Protein AF-U5EPD0-F1 (afdb_monomer)

Secondary structure (DSSP, 8-state):
-HHHHHHHHHHHHHHHHHHHHHHHHHHHHHHHH--TTSGGGTGGGSSHHHHHHHHHHHHHHHHHHHHHHHHHHHHHHHHHHHHHTT-S-HHHHHHHHHHHHHHHHHHHHHHHHHHHHHHHHHHHHHHHHHSS----HHHHHHHHS-TTT-HHHHHHHHHT---PPPP-----HHHHHHHHHHHHHHHHHHHHHHHHHHHHHHHHHHHHHHHHHHH-

Organism: NCBI:txid1370023

pLDDT: mean 78.21, std 17.27, range [34.38, 98.19]

Foldseek 3Di:
DVVVVVVVVVVVLVVVLVVLLVLLVLLLVLLVPPDCPDPLNPLCPPDPLSVVLLVLLVVLVSVLSVLLSVLLVVLLVLLVVCVVVVNDDPVLSSVLSVLSSVLLQVLLLQLLVLLVQLQVQLQVLCCVLPVFGRPPQLSVLSSVDRSSPCVVSSVVSVVPSPDDRDDDDDDDDPSVVVSSVSSVVSSVSSSVSSVVSSVVSSVSSVVSSVCVVVPD

Radius of gyration: 21.19 Å; Cα contacts (8 Å, |Δi|>4): 182; chains: 1; bounding box: 60×33×58 Å

Solvent-accessible surface area (backbone atoms only — not comparable to full-atom values): 11855 Å² total; per-residue (Å²): 111,73,72,58,54,52,52,51,53,51,51,54,56,51,52,56,61,53,49,50,60,53,33,44,56,46,33,55,47,50,59,76,68,63,53,72,86,38,77,93,36,47,80,59,46,75,48,63,63,59,31,52,46,54,51,52,52,48,53,53,49,50,51,52,50,53,48,52,54,50,54,51,50,54,50,53,51,51,50,52,53,43,47,74,69,70,60,41,51,71,70,47,54,50,52,54,50,51,51,51,54,48,51,51,48,51,45,25,50,51,49,24,48,35,46,42,53,34,50,52,50,48,42,55,52,38,31,73,70,69,76,40,71,68,79,50,64,70,60,49,30,52,39,75,36,36,45,54,82,38,30,65,59,31,51,50,48,62,73,60,75,80,66,84,83,63,79,86,82,90,79,59,78,70,57,45,55,56,47,49,54,50,51,49,49,44,50,50,52,32,50,51,45,42,51,52,51,48,53,54,46,54,50,51,54,51,49,56,56,50,46,50,76,76,73,60

Structure (mmCIF, N/CA/C/O backbone):
data_AF-U5EPD0-F1
#
_entry.id   AF-U5EPD0-F1
#
loop_
_atom_site.group_PDB
_atom_site.id
_atom_site.type_symbol
_atom_site.label_atom_id
_atom_site.label_alt_id
_atom_site.label_comp_id
_atom_site.label_asym_id
_atom_site.label_entity_id
_atom_site.label_seq_id
_atom_site.pdbx_PDB_ins_code
_atom_site.Cartn_x
_atom_site.Cartn_y
_atom_site.Cartn_z
_atom_site.occupancy
_atom_site.B_iso_or_equiv
_atom_site.auth_seq_id
_atom_site.auth_comp_id
_atom_site.auth_asym_id
_atom_site.auth_atom_id
_atom_site.pdbx_PDB_model_num
ATOM 1 N N . MET A 1 1 ? -35.627 -20.623 18.408 1.00 48.22 1 MET A N 1
ATOM 2 C CA . MET A 1 1 ? -35.159 -20.178 17.071 1.00 48.22 1 MET A CA 1
ATOM 3 C C . MET A 1 1 ? -34.577 -18.764 17.059 1.00 48.22 1 MET A C 1
ATOM 5 O O . MET A 1 1 ? -33.459 -18.625 16.588 1.00 48.22 1 MET A O 1
ATOM 9 N N . LYS A 1 2 ? -35.243 -17.732 17.611 1.00 41.19 2 LYS A N 1
ATOM 10 C CA . LYS A 1 2 ? -34.699 -16.352 17.643 1.00 41.19 2 LYS A CA 1
ATOM 11 C C . LYS A 1 2 ? -33.330 -16.227 18.344 1.00 41.19 2 LYS A C 1
ATOM 13 O O . LYS A 1 2 ? -32.455 -15.545 17.829 1.00 41.19 2 LYS A O 1
ATOM 18 N N . SER A 1 3 ? -33.100 -16.956 19.439 1.00 44.31 3 SER A N 1
ATOM 19 C CA . SER A 1 3 ? -31.831 -16.905 20.189 1.00 44.31 3 SER A CA 1
ATOM 20 C C . SER A 1 3 ? -30.635 -17.546 19.465 1.00 44.31 3 SER A C 1
ATOM 22 O O . SER A 1 3 ? -29.505 -17.132 19.684 1.00 44.31 3 SER A O 1
ATOM 24 N N . VAL A 1 4 ? -30.869 -18.512 18.566 1.00 49.03 4 VAL A N 1
ATOM 25 C CA . VAL A 1 4 ? -29.806 -19.155 17.762 1.00 49.03 4 VAL A CA 1
ATOM 26 C C . VAL A 1 4 ? -29.391 -18.256 16.595 1.00 49.03 4 VAL A C 1
ATOM 28 O O . VAL A 1 4 ? -28.210 -18.167 16.280 1.00 49.03 4 VAL A O 1
ATOM 31 N N . LEU A 1 5 ? -30.346 -17.525 16.007 1.00 37.59 5 LEU A N 1
ATOM 32 C CA . LEU A 1 5 ? -30.078 -16.565 14.933 1.00 37.59 5 LEU A CA 1
ATOM 33 C C . LEU A 1 5 ? -29.227 -15.381 15.426 1.00 37.59 5 LEU A C 1
ATOM 35 O O . LEU A 1 5 ? -28.316 -14.945 14.732 1.00 37.59 5 LEU A O 1
ATOM 39 N N . ILE A 1 6 ? -29.489 -14.899 16.647 1.00 50.06 6 ILE A N 1
ATOM 40 C CA . ILE A 1 6 ? -28.721 -13.813 17.277 1.00 50.06 6 ILE A CA 1
ATOM 41 C C . ILE A 1 6 ? -27.282 -14.265 17.571 1.00 50.06 6 ILE A C 1
ATOM 43 O O . ILE A 1 6 ? -26.345 -13.536 17.263 1.00 50.06 6 ILE A O 1
ATOM 47 N N . LEU A 1 7 ? -27.087 -15.490 18.072 1.00 41.84 7 LEU A N 1
ATOM 48 C CA . LEU A 1 7 ? -25.752 -16.068 18.283 1.00 41.84 7 LEU A CA 1
ATOM 49 C C . LEU A 1 7 ? -24.969 -16.243 16.972 1.00 41.84 7 LEU A C 1
ATOM 51 O O . LEU A 1 7 ? -23.774 -15.965 16.945 1.00 41.84 7 LEU A O 1
ATOM 55 N N . PHE A 1 8 ? -25.633 -16.628 15.877 1.00 42.81 8 PHE A N 1
ATOM 56 C CA . PHE A 1 8 ? -25.000 -16.749 14.558 1.00 42.81 8 PHE A CA 1
ATOM 57 C C . PHE A 1 8 ? -24.582 -15.392 13.976 1.00 42.81 8 PHE A C 1
ATOM 59 O O . PHE A 1 8 ? -23.490 -15.264 13.431 1.00 42.81 8 PHE A O 1
ATOM 66 N N . ILE A 1 9 ? -25.420 -14.361 14.125 1.00 49.03 9 ILE A N 1
ATOM 67 C CA . ILE A 1 9 ? -25.108 -13.000 13.664 1.00 49.03 9 ILE A CA 1
ATOM 68 C C . ILE A 1 9 ? -23.965 -12.399 14.494 1.00 49.03 9 ILE A C 1
ATOM 70 O O . ILE A 1 9 ? -23.077 -11.759 13.933 1.00 49.03 9 ILE A O 1
ATOM 74 N N . ILE A 1 10 ? -23.937 -12.630 15.810 1.00 49.22 10 ILE A N 1
ATOM 75 C CA . ILE A 1 10 ? -22.833 -12.185 16.673 1.00 49.22 10 ILE A CA 1
ATOM 76 C C . ILE A 1 10 ? -21.540 -12.932 16.315 1.00 49.22 10 ILE A C 1
ATOM 78 O O . ILE A 1 10 ? -20.504 -12.290 16.182 1.00 49.22 10 ILE A O 1
ATOM 82 N N . ALA A 1 11 ? -21.590 -14.247 16.073 1.00 41.81 11 ALA A N 1
ATOM 83 C CA . ALA A 1 11 ? -20.423 -15.035 15.664 1.00 41.81 11 ALA A CA 1
ATOM 84 C C . ALA A 1 11 ? -19.850 -14.591 14.305 1.00 41.81 11 ALA A C 1
ATOM 86 O O . ALA A 1 11 ? -18.639 -14.419 14.187 1.00 41.81 11 ALA A O 1
ATOM 87 N N . LEU A 1 12 ? -20.711 -14.307 13.320 1.00 40.78 12 LEU A N 1
ATOM 88 C CA . LEU A 1 12 ? -20.307 -13.774 12.014 1.00 40.78 12 LEU A CA 1
ATOM 89 C C . LEU A 1 12 ? -19.669 -12.379 12.126 1.00 40.78 12 LEU A C 1
ATOM 91 O O . LEU A 1 12 ? -18.649 -12.123 11.492 1.00 40.78 12 LEU A O 1
ATOM 95 N N . ASN A 1 13 ? -20.213 -11.487 12.963 1.00 41.62 13 ASN A N 1
ATOM 96 C CA . ASN A 1 13 ? -19.630 -10.154 13.176 1.00 41.62 13 ASN A CA 1
ATOM 97 C C . ASN A 1 13 ? -18.323 -10.196 13.991 1.00 41.62 13 ASN A C 1
ATOM 99 O O . ASN A 1 13 ? -17.418 -9.405 13.733 1.00 41.62 13 ASN A O 1
ATOM 103 N N . TYR A 1 14 ? -18.187 -11.134 14.934 1.00 41.34 14 TYR A N 1
ATOM 104 C CA . TYR A 1 14 ? -16.929 -11.361 15.651 1.00 41.34 14 TYR A CA 1
ATOM 105 C C . TYR A 1 14 ? -15.846 -11.925 14.719 1.00 41.34 14 TYR A C 1
ATOM 107 O O . TYR A 1 14 ? -14.722 -11.430 14.731 1.00 41.34 14 TYR A O 1
ATOM 115 N N . GLN A 1 15 ? -16.170 -12.905 13.870 1.00 34.38 15 GLN A N 1
ATOM 116 C CA . GLN A 1 15 ? -15.204 -13.499 12.935 1.00 34.38 15 GLN A CA 1
ATOM 117 C C . GLN A 1 15 ? -14.706 -12.509 11.876 1.00 34.38 15 GLN A C 1
ATOM 119 O O . GLN A 1 15 ? -13.529 -12.550 11.532 1.00 34.38 15 GLN A O 1
ATOM 124 N N . LEU A 1 16 ? -15.545 -11.577 11.415 1.00 42.56 16 LEU A N 1
ATOM 125 C CA . LEU A 1 16 ? -15.133 -10.557 10.443 1.00 42.56 16 LEU A CA 1
ATOM 126 C C . LEU A 1 16 ? -14.146 -9.529 11.030 1.00 42.56 16 LEU A C 1
ATOM 128 O O . LEU A 1 16 ? -13.236 -9.101 10.329 1.00 42.56 16 LEU A O 1
ATOM 132 N N . CYS A 1 17 ? -14.269 -9.184 12.317 1.00 41.66 17 CYS A N 1
ATOM 133 C CA . CYS A 1 17 ? -13.385 -8.210 12.975 1.00 41.66 17 CYS A CA 1
ATOM 134 C C . CYS A 1 17 ? -12.051 -8.831 13.449 1.00 41.66 17 CYS A C 1
ATOM 136 O O . CYS A 1 17 ? -11.028 -8.154 13.496 1.00 41.66 17 CYS A O 1
ATOM 138 N N . PHE A 1 18 ? -12.025 -10.132 13.774 1.00 44.16 18 PHE A N 1
ATOM 139 C CA . PHE A 1 18 ? -10.769 -10.852 14.045 1.00 44.16 18 PHE A CA 1
ATOM 140 C C . PHE A 1 18 ? -9.999 -11.190 12.761 1.00 44.16 18 PHE A C 1
ATOM 142 O O . PHE A 1 18 ? -8.769 -11.144 12.765 1.00 44.16 18 PHE A O 1
ATOM 149 N N . ALA A 1 19 ? -10.710 -11.459 11.661 1.00 55.53 19 ALA A N 1
ATOM 150 C CA . ALA A 1 19 ? -10.090 -11.713 10.366 1.00 55.53 19 ALA A CA 1
ATOM 151 C C . ALA A 1 19 ? -9.308 -10.496 9.840 1.00 55.53 19 ALA A C 1
ATOM 153 O O . ALA A 1 19 ? -8.223 -10.681 9.292 1.00 55.53 19 ALA A O 1
ATOM 154 N N . SER A 1 20 ? -9.793 -9.262 10.049 1.00 68.00 20 SER A N 1
ATOM 155 C CA . SER A 1 20 ? -9.118 -8.061 9.534 1.00 68.00 20 SER A CA 1
ATOM 156 C C . SER A 1 20 ? -7.766 -7.803 10.213 1.00 68.00 20 SER A C 1
ATOM 158 O O . SER A 1 20 ? -6.769 -7.626 9.514 1.00 68.00 20 SER A O 1
ATOM 160 N N . GLN A 1 21 ? -7.675 -7.868 11.550 1.00 73.06 21 GLN A N 1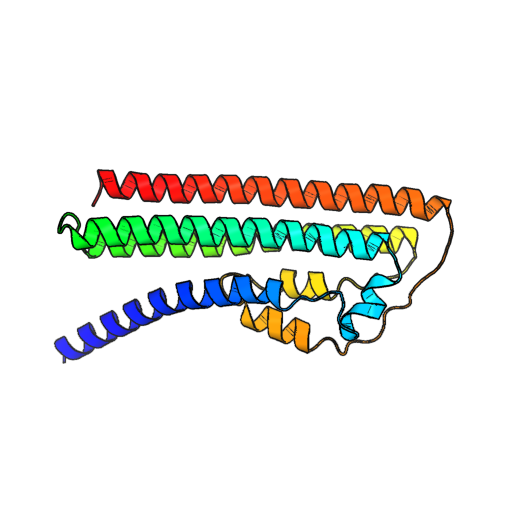
ATOM 161 C CA . GLN A 1 21 ? -6.396 -7.681 12.260 1.00 73.06 21 GLN A CA 1
ATOM 162 C C . GLN A 1 21 ? -5.372 -8.785 11.962 1.00 73.06 21 GLN A C 1
ATOM 164 O O . GLN A 1 21 ? -4.182 -8.491 11.828 1.00 73.06 21 GLN A O 1
ATOM 169 N N . GLU A 1 22 ? -5.805 -10.042 11.839 1.00 73.44 22 GLU A N 1
ATOM 170 C CA . GLU A 1 22 ? -4.913 -11.130 11.429 1.00 73.44 22 GLU A CA 1
ATOM 171 C C . GLU A 1 22 ? -4.384 -10.895 10.008 1.00 73.44 22 GLU A C 1
ATOM 173 O O . GLU A 1 22 ? -3.177 -10.998 9.773 1.00 73.44 22 GLU A O 1
ATOM 178 N N . GLN A 1 23 ? -5.250 -10.460 9.085 1.00 80.38 23 GLN A N 1
ATOM 179 C CA . GLN A 1 23 ? -4.844 -10.061 7.737 1.00 80.38 23 GLN A CA 1
ATOM 180 C C . GLN A 1 23 ? -3.790 -8.948 7.754 1.00 80.38 23 GLN A C 1
ATOM 182 O O . GLN A 1 23 ? -2.826 -9.055 7.001 1.00 80.38 23 GLN A O 1
ATOM 187 N N . ARG A 1 24 ? -3.874 -7.947 8.646 1.00 85.81 24 ARG A N 1
ATOM 188 C CA . ARG A 1 24 ? -2.843 -6.888 8.752 1.00 85.81 24 ARG A CA 1
ATOM 189 C C . ARG A 1 24 ? -1.462 -7.417 9.104 1.00 85.81 24 ARG A C 1
ATOM 191 O O . ARG A 1 24 ? -0.461 -6.940 8.575 1.00 85.81 24 ARG A O 1
ATOM 198 N N . GLN A 1 25 ? -1.396 -8.411 9.985 1.00 84.06 25 GLN A N 1
ATOM 199 C CA . GLN A 1 25 ? -0.126 -9.051 10.326 1.00 84.06 25 GLN A CA 1
ATOM 200 C C . GLN A 1 25 ? 0.433 -9.825 9.131 1.00 84.06 25 GLN A C 1
ATOM 202 O O . GLN A 1 25 ? 1.641 -9.826 8.903 1.00 84.06 25 GLN A O 1
ATOM 207 N N . ILE A 1 26 ? -0.436 -10.444 8.330 1.00 84.00 26 ILE A N 1
ATOM 208 C CA . ILE A 1 26 ? -0.029 -11.088 7.079 1.00 84.00 26 ILE A CA 1
ATOM 209 C C . ILE A 1 26 ? 0.467 -10.035 6.074 1.00 84.00 26 ILE A C 1
ATOM 211 O O . ILE A 1 26 ? 1.508 -10.259 5.464 1.00 84.00 26 ILE A O 1
ATOM 215 N N . SER A 1 27 ? -0.191 -8.873 5.954 1.00 87.62 27 SER A N 1
ATOM 216 C CA . SER A 1 27 ? 0.244 -7.748 5.107 1.00 87.62 27 SER A CA 1
ATOM 217 C C . SER A 1 27 ? 1.675 -7.303 5.413 1.00 87.62 27 SER A C 1
ATOM 219 O O . SER A 1 27 ? 2.462 -7.098 4.492 1.00 87.62 27 SER A O 1
ATOM 221 N N . LEU A 1 28 ? 2.037 -7.197 6.696 1.00 88.44 28 LEU A N 1
ATOM 222 C CA . LEU A 1 28 ? 3.401 -6.853 7.117 1.00 88.44 28 LEU A CA 1
ATOM 223 C C . LEU A 1 28 ? 4.406 -7.960 6.768 1.00 88.44 28 LEU A C 1
ATOM 225 O O . LEU A 1 28 ? 5.477 -7.679 6.228 1.00 88.44 28 LEU A O 1
ATOM 229 N N . LYS A 1 29 ? 4.032 -9.226 6.989 1.00 85.88 29 LYS A N 1
ATOM 230 C CA . LYS A 1 29 ? 4.868 -10.389 6.650 1.00 85.88 29 LYS A CA 1
ATOM 231 C C . LYS A 1 29 ? 5.160 -10.517 5.156 1.00 85.88 29 LYS A C 1
ATOM 233 O O . LYS A 1 29 ? 6.164 -11.132 4.800 1.00 85.88 29 LYS A O 1
ATOM 238 N N . VAL A 1 30 ? 4.325 -9.958 4.270 1.00 85.44 30 VAL A N 1
ATOM 239 C CA . VAL A 1 30 ? 4.616 -9.942 2.824 1.00 85.44 30 VAL A CA 1
ATOM 240 C C . VAL A 1 30 ? 5.975 -9.280 2.567 1.00 85.44 30 VAL A C 1
ATOM 242 O O . VAL A 1 30 ? 6.792 -9.836 1.836 1.00 85.44 30 VAL A O 1
ATOM 245 N N . PHE A 1 31 ? 6.251 -8.145 3.214 1.00 84.06 31 PHE A N 1
ATOM 246 C CA . PHE A 1 31 ? 7.509 -7.413 3.042 1.00 84.06 31 PHE A CA 1
ATOM 247 C C . PHE A 1 31 ? 8.696 -8.100 3.724 1.00 84.06 31 PHE A C 1
ATOM 249 O O . PHE A 1 31 ? 9.778 -8.148 3.151 1.00 84.06 31 PHE A O 1
ATOM 256 N N . GLU A 1 32 ? 8.500 -8.723 4.888 1.00 77.75 32 GLU A N 1
ATOM 257 C CA . GLU A 1 32 ? 9.558 -9.502 5.560 1.00 77.75 32 GLU A CA 1
ATOM 258 C C . GLU A 1 32 ? 10.025 -10.710 4.724 1.00 77.75 32 GLU A C 1
ATOM 260 O O . GLU A 1 32 ? 11.190 -11.119 4.780 1.00 77.75 32 GLU A O 1
ATOM 265 N N . ASN A 1 33 ? 9.115 -11.282 3.929 1.00 72.56 33 ASN A N 1
ATOM 266 C CA . ASN A 1 33 ? 9.388 -12.427 3.062 1.00 72.56 33 ASN A CA 1
ATOM 267 C C . ASN A 1 33 ? 10.002 -12.046 1.703 1.00 72.56 33 ASN A C 1
ATOM 269 O O . ASN A 1 33 ? 10.597 -12.911 1.039 1.00 72.56 33 ASN A O 1
ATOM 273 N N . LEU A 1 34 ? 9.906 -10.770 1.309 1.00 74.44 34 LEU A N 1
ATOM 274 C CA . LEU A 1 34 ? 10.589 -10.192 0.152 1.00 74.44 34 LEU A CA 1
ATOM 275 C C . LEU A 1 34 ? 12.078 -9.973 0.461 1.00 74.44 34 LEU A C 1
ATOM 277 O O . LEU A 1 34 ? 12.533 -8.867 0.741 1.00 74.44 34 LEU A O 1
ATOM 281 N N . LYS A 1 35 ? 12.870 -11.042 0.391 1.00 65.19 35 LYS A N 1
ATOM 282 C CA . LYS A 1 35 ? 14.336 -10.948 0.451 1.00 65.19 35 LYS A CA 1
ATOM 283 C C . LYS A 1 35 ? 14.902 -10.893 -0.967 1.00 65.19 35 LYS A C 1
ATOM 285 O O . LYS A 1 35 ? 14.969 -11.923 -1.635 1.00 65.19 35 LYS A O 1
ATOM 290 N N . PHE A 1 36 ? 15.304 -9.703 -1.420 1.00 63.03 36 PHE A N 1
ATOM 291 C CA . PHE A 1 36 ? 15.900 -9.456 -2.751 1.00 63.03 36 PHE A CA 1
ATOM 292 C C . PHE A 1 36 ? 17.227 -10.190 -2.993 1.00 63.03 36 PHE A C 1
ATOM 294 O O . PHE A 1 36 ? 17.719 -10.267 -4.113 1.00 63.03 36 PHE A O 1
ATOM 301 N N . ASP A 1 37 ? 17.796 -10.717 -1.925 1.00 60.19 37 ASP A N 1
ATOM 302 C CA . ASP A 1 37 ? 19.001 -11.522 -1.828 1.00 60.19 37 ASP A CA 1
ATOM 303 C C . ASP A 1 37 ? 18.750 -13.015 -2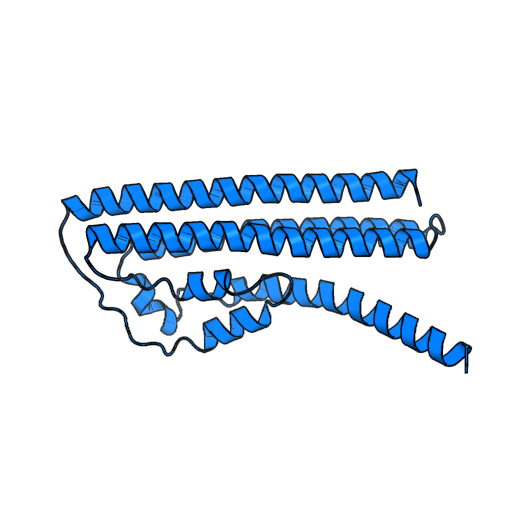.121 1.00 60.19 37 ASP A C 1
ATOM 305 O O . ASP A 1 37 ? 19.705 -13.787 -2.242 1.00 60.19 37 ASP A O 1
ATOM 309 N N . LYS A 1 38 ? 17.490 -13.445 -2.304 1.00 62.50 38 LYS A N 1
ATOM 310 C CA . LYS A 1 38 ? 17.191 -14.819 -2.734 1.00 62.50 38 LYS A CA 1
ATOM 311 C C . LYS A 1 38 ? 17.513 -15.040 -4.224 1.00 62.50 38 LYS A C 1
ATOM 313 O O . LYS A 1 38 ? 17.324 -14.131 -5.034 1.00 62.50 38 LYS A O 1
ATOM 318 N N . PRO A 1 39 ? 17.911 -16.268 -4.621 1.00 61.12 39 PRO A N 1
ATOM 319 C CA . PRO A 1 39 ? 18.271 -16.598 -6.008 1.00 61.12 39 PRO A CA 1
ATOM 320 C C . PRO A 1 39 ? 17.177 -16.278 -7.038 1.00 61.12 39 PRO A C 1
ATOM 322 O O . PRO A 1 39 ? 17.476 -15.815 -8.131 1.00 61.12 39 PRO A O 1
ATOM 325 N N . GLU A 1 40 ? 15.916 -16.461 -6.654 1.00 60.59 40 GLU A N 1
ATOM 326 C CA . GLU A 1 40 ? 14.699 -16.175 -7.431 1.00 60.59 40 GLU A CA 1
ATOM 327 C C . GLU A 1 40 ? 14.538 -14.690 -7.831 1.00 60.59 40 GLU A C 1
ATOM 329 O O . GLU A 1 40 ? 13.881 -14.371 -8.828 1.00 60.59 40 GLU A O 1
ATOM 334 N N . PHE A 1 41 ? 15.210 -13.774 -7.121 1.00 62.66 41 PHE A N 1
ATOM 335 C CA . PHE A 1 41 ? 15.258 -12.348 -7.458 1.00 62.66 41 PHE A CA 1
ATOM 336 C C . PHE A 1 41 ? 16.585 -11.918 -8.099 1.00 62.66 41 PHE A C 1
ATOM 338 O O . PHE A 1 41 ? 16.713 -10.763 -8.488 1.00 62.66 41 PHE A O 1
ATOM 345 N N . LYS A 1 42 ? 17.565 -12.814 -8.273 1.00 61.09 42 LYS A N 1
ATOM 346 C CA . LYS A 1 42 ? 18.901 -12.452 -8.777 1.00 61.09 42 LYS A CA 1
ATOM 347 C C . LYS A 1 42 ? 18.854 -11.884 -10.202 1.00 61.09 42 LYS A C 1
ATOM 349 O O . LYS A 1 42 ? 19.450 -10.841 -10.452 1.00 61.09 42 LYS A O 1
ATOM 354 N N . GLU A 1 43 ? 18.060 -12.487 -11.086 1.00 58.28 43 GLU A N 1
ATOM 355 C CA . GLU A 1 43 ? 17.871 -12.021 -12.473 1.00 58.28 43 GLU A CA 1
ATOM 356 C C . GLU A 1 43 ? 17.121 -10.677 -12.564 1.00 58.28 43 GLU A C 1
ATOM 358 O O . GLU A 1 43 ? 17.364 -9.893 -13.474 1.00 58.28 43 GLU A O 1
ATOM 363 N N . LEU A 1 44 ? 16.272 -10.346 -11.577 1.00 58.59 44 LEU A N 1
ATOM 364 C CA . LEU A 1 44 ? 15.592 -9.039 -11.495 1.00 58.59 44 LEU A CA 1
ATOM 365 C C . LEU A 1 44 ? 16.552 -7.882 -11.193 1.00 58.59 44 LEU A C 1
ATOM 367 O O . LEU A 1 44 ? 16.180 -6.716 -11.302 1.00 58.59 44 LEU A O 1
ATOM 371 N N . THR A 1 45 ? 17.767 -8.204 -10.747 1.00 53.94 45 THR A N 1
A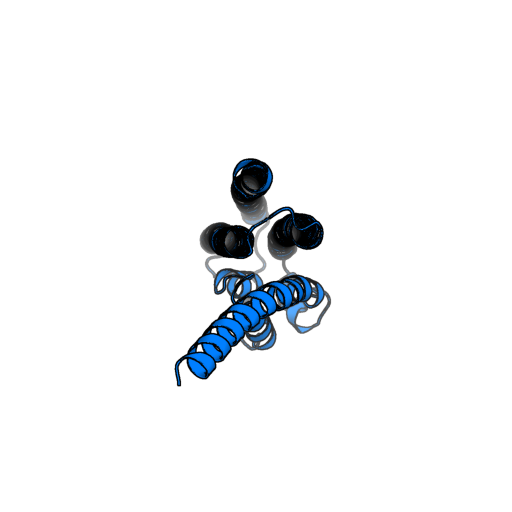TOM 372 C CA . THR A 1 45 ? 18.701 -7.252 -10.138 1.00 53.94 45 THR A CA 1
ATOM 373 C C . THR A 1 45 ? 19.942 -6.967 -10.974 1.00 53.94 45 THR A C 1
ATOM 375 O O . THR A 1 45 ? 20.814 -6.233 -10.510 1.00 53.94 45 THR A O 1
ATOM 378 N N . GLU A 1 46 ? 20.029 -7.510 -12.193 1.00 59.97 46 GLU A N 1
ATOM 379 C CA . GLU A 1 46 ? 21.203 -7.323 -13.057 1.00 59.97 46 GLU A CA 1
ATOM 380 C C . GLU A 1 46 ? 21.309 -5.892 -13.614 1.00 59.97 46 GLU A C 1
ATOM 382 O O . GLU A 1 46 ? 22.413 -5.410 -13.855 1.00 59.97 46 GLU A O 1
ATOM 387 N N . ASN A 1 47 ? 20.192 -5.158 -13.712 1.00 71.88 47 ASN A N 1
ATOM 388 C CA . ASN A 1 47 ? 20.187 -3.718 -13.975 1.00 71.88 47 ASN A CA 1
ATOM 389 C C . ASN A 1 47 ? 20.015 -2.935 -12.662 1.00 71.88 47 ASN A C 1
ATOM 391 O O . ASN A 1 47 ? 18.965 -3.001 -12.016 1.00 71.88 47 ASN A O 1
ATOM 395 N N . TYR A 1 48 ? 21.035 -2.164 -12.276 1.00 76.81 48 TYR A N 1
ATOM 396 C CA . TYR A 1 48 ? 21.033 -1.446 -10.999 1.00 76.81 48 TYR A CA 1
ATOM 397 C C . TYR A 1 48 ? 19.923 -0.384 -10.903 1.00 76.81 48 TYR A C 1
ATOM 399 O O . TYR A 1 48 ? 19.381 -0.178 -9.819 1.00 76.81 48 TYR A O 1
ATOM 407 N N . VAL A 1 49 ? 19.549 0.266 -12.012 1.00 78.50 49 VAL A N 1
ATOM 408 C CA . VAL A 1 49 ? 18.497 1.299 -12.040 1.00 78.50 49 VAL A CA 1
ATOM 409 C C . VAL A 1 49 ? 17.138 0.660 -11.783 1.00 78.50 49 VAL A C 1
ATOM 411 O O . VAL A 1 49 ? 16.389 1.120 -10.925 1.00 78.50 49 VAL A O 1
ATOM 414 N N . VAL A 1 50 ? 16.846 -0.451 -12.463 1.00 77.94 50 VAL A N 1
ATOM 415 C CA . VAL A 1 50 ? 15.596 -1.214 -12.289 1.00 77.94 50 VAL A CA 1
ATOM 416 C C . VAL A 1 50 ? 15.513 -1.803 -10.883 1.00 77.94 50 VAL A C 1
ATOM 418 O O . VAL A 1 50 ? 14.475 -1.713 -10.228 1.00 77.94 50 VAL A O 1
ATOM 421 N N . LYS A 1 51 ? 16.625 -2.347 -10.379 1.00 79.38 51 LYS A N 1
ATOM 422 C CA . LYS A 1 51 ? 16.725 -2.823 -8.998 1.00 79.38 51 LYS A CA 1
ATOM 423 C C . LYS A 1 51 ? 16.393 -1.711 -8.005 1.00 79.38 51 LYS A C 1
ATOM 425 O O . LYS A 1 51 ? 15.521 -1.897 -7.157 1.00 79.38 51 LYS A O 1
ATOM 430 N N . ASN A 1 52 ? 17.068 -0.568 -8.118 1.00 84.31 52 ASN A N 1
ATOM 431 C CA . ASN A 1 52 ? 16.871 0.570 -7.222 1.00 84.31 52 ASN A CA 1
ATOM 432 C C . ASN A 1 52 ? 15.436 1.092 -7.307 1.00 84.31 52 ASN A C 1
ATOM 434 O O . ASN A 1 52 ? 14.841 1.405 -6.280 1.00 84.31 52 ASN A O 1
ATOM 438 N N . PHE A 1 53 ? 14.856 1.136 -8.507 1.00 86.94 53 PHE A N 1
ATOM 439 C CA . PHE A 1 53 ? 13.454 1.477 -8.711 1.00 86.94 53 PHE A CA 1
ATOM 440 C C . PHE A 1 53 ? 12.523 0.550 -7.926 1.00 86.94 53 PHE A C 1
ATOM 442 O O . PHE A 1 53 ? 11.790 1.018 -7.058 1.00 86.94 53 PHE A O 1
ATOM 449 N N . ILE A 1 54 ? 12.597 -0.764 -8.163 1.00 86.62 54 ILE A N 1
ATOM 450 C CA . ILE A 1 54 ? 11.745 -1.754 -7.489 1.00 86.62 54 ILE A CA 1
ATOM 451 C C . ILE A 1 54 ? 11.902 -1.657 -5.966 1.00 86.62 54 ILE A C 1
ATOM 453 O O . ILE A 1 54 ? 10.904 -1.628 -5.245 1.00 86.62 54 ILE A O 1
ATOM 457 N N . GLN A 1 55 ? 13.140 -1.557 -5.475 1.00 87.31 55 GLN A N 1
ATOM 458 C CA . GLN A 1 55 ? 13.424 -1.438 -4.045 1.00 87.31 55 GLN A CA 1
ATOM 459 C C . GLN A 1 55 ? 12.842 -0.151 -3.446 1.00 87.31 55 GLN A C 1
ATOM 461 O O . GLN A 1 55 ? 12.199 -0.208 -2.401 1.00 87.31 55 GLN A O 1
ATOM 466 N N . ASN A 1 56 ? 12.991 0.991 -4.121 1.00 91.62 56 ASN A N 1
ATOM 467 C CA . ASN A 1 56 ? 12.449 2.270 -3.660 1.00 91.62 56 ASN A CA 1
ATOM 468 C C . ASN A 1 56 ? 10.914 2.284 -3.639 1.00 91.62 56 ASN A C 1
ATOM 470 O O . ASN A 1 56 ? 10.316 2.799 -2.690 1.00 91.62 56 ASN A O 1
ATOM 474 N N . ILE A 1 57 ? 10.276 1.718 -4.668 1.00 94.12 57 ILE A N 1
ATOM 475 C CA . ILE A 1 57 ? 8.817 1.585 -4.747 1.00 94.12 57 ILE A CA 1
ATOM 476 C C . ILE A 1 57 ? 8.304 0.716 -3.593 1.00 94.12 57 ILE A C 1
ATOM 478 O O . ILE A 1 57 ? 7.386 1.113 -2.872 1.00 94.12 57 ILE A O 1
ATOM 482 N N . LEU A 1 58 ? 8.917 -0.446 -3.367 1.00 91.50 58 LEU A N 1
ATOM 483 C CA . LEU A 1 58 ? 8.476 -1.368 -2.319 1.00 91.50 58 LEU A CA 1
ATOM 484 C C . LEU A 1 58 ? 8.765 -0.849 -0.920 1.00 91.50 58 LEU A C 1
ATOM 486 O O . LEU A 1 58 ? 7.909 -0.996 -0.058 1.00 91.50 58 LEU A O 1
ATOM 490 N N . GLN A 1 59 ? 9.898 -0.182 -0.699 1.00 92.94 59 GLN A N 1
ATOM 491 C CA . GLN A 1 59 ? 10.186 0.46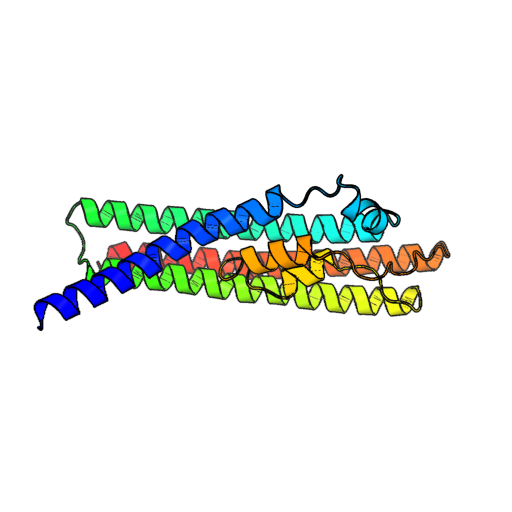4 0.579 1.00 92.94 59 GLN A CA 1
ATOM 492 C C . GLN A 1 59 ? 9.154 1.556 0.891 1.00 92.94 59 GLN A C 1
ATOM 494 O O . GLN A 1 59 ? 8.656 1.652 2.012 1.00 92.94 59 GLN A O 1
ATOM 499 N N . SER A 1 60 ? 8.794 2.379 -0.100 1.00 95.88 60 SER A N 1
ATOM 500 C CA . SER A 1 60 ? 7.738 3.379 0.081 1.00 95.88 60 SER A CA 1
ATOM 501 C C . SER A 1 60 ? 6.372 2.725 0.330 1.00 95.88 60 SER A C 1
ATOM 503 O O . SER A 1 60 ? 5.642 3.207 1.196 1.00 95.88 60 SER A O 1
ATOM 505 N N . TYR A 1 61 ? 6.054 1.609 -0.339 1.00 95.75 61 TYR A N 1
ATOM 506 C CA . TYR A 1 61 ? 4.820 0.860 -0.075 1.00 95.75 61 TYR A CA 1
ATOM 507 C C . TYR A 1 61 ? 4.809 0.276 1.349 1.00 95.75 61 TYR A C 1
ATOM 509 O O . TYR A 1 61 ? 3.848 0.438 2.097 1.00 95.75 61 TYR A O 1
ATOM 517 N N . GLU A 1 62 ? 5.902 -0.359 1.762 1.00 94.62 62 GLU A N 1
ATOM 518 C CA . GLU A 1 62 ? 6.057 -0.929 3.098 1.00 94.62 62 GLU A CA 1
ATOM 519 C C . GLU A 1 62 ? 5.849 0.136 4.180 1.00 94.62 62 GLU A C 1
ATOM 521 O O . GLU A 1 62 ? 5.147 -0.106 5.162 1.00 94.62 62 GLU A O 1
ATOM 526 N N . ASN A 1 63 ? 6.400 1.336 3.983 1.00 96.06 63 ASN A N 1
ATOM 527 C CA . ASN A 1 63 ? 6.241 2.446 4.918 1.00 96.06 63 ASN A CA 1
ATOM 528 C C . ASN A 1 63 ? 4.775 2.865 5.077 1.00 96.06 63 ASN A C 1
ATOM 530 O O . ASN A 1 63 ? 4.317 3.028 6.211 1.00 96.06 63 ASN A O 1
ATOM 534 N N . VAL A 1 64 ? 4.020 3.004 3.979 1.00 96.75 64 VAL A N 1
ATOM 535 C CA . VAL A 1 64 ? 2.593 3.356 4.083 1.00 96.75 64 VAL A CA 1
ATOM 536 C C . VAL A 1 64 ? 1.751 2.212 4.644 1.00 96.75 64 VAL A C 1
ATOM 538 O O . VAL A 1 64 ? 0.808 2.472 5.386 1.00 96.75 64 VAL A O 1
ATOM 541 N N . VAL A 1 65 ? 2.118 0.950 4.396 1.00 95.38 65 VAL A N 1
ATOM 542 C CA . VAL A 1 65 ? 1.460 -0.211 5.021 1.00 95.38 65 VAL A CA 1
ATOM 543 C C . VAL A 1 65 ? 1.703 -0.232 6.527 1.00 95.38 65 VAL A C 1
ATOM 545 O O . VAL A 1 65 ? 0.747 -0.341 7.295 1.00 95.38 65 VAL A O 1
ATOM 548 N N . LYS A 1 66 ? 2.954 -0.062 6.969 1.00 95.69 66 LYS A N 1
ATOM 549 C CA . LYS A 1 66 ? 3.313 0.028 8.394 1.00 95.69 66 LYS A CA 1
ATOM 550 C C . LYS A 1 66 ? 2.582 1.167 9.091 1.00 95.69 66 LYS A C 1
ATOM 552 O O . LYS A 1 66 ? 2.046 0.964 10.179 1.00 95.69 66 LYS A O 1
ATOM 557 N N . LEU A 1 67 ? 2.536 2.343 8.465 1.00 96.56 67 LEU A N 1
ATOM 558 C CA . LEU A 1 67 ? 1.782 3.483 8.979 1.00 96.56 67 LEU A CA 1
ATOM 559 C C . LEU A 1 67 ? 0.299 3.131 9.123 1.00 96.56 67 LEU A C 1
ATOM 561 O O . LEU A 1 67 ? -0.264 3.305 10.201 1.00 96.56 67 LEU A O 1
ATOM 565 N N . THR A 1 68 ? -0.322 2.603 8.065 1.00 96.19 68 THR A N 1
ATOM 566 C CA . THR A 1 68 ? -1.752 2.286 8.064 1.00 96.19 68 THR A CA 1
ATOM 567 C C . THR A 1 68 ? -2.120 1.294 9.168 1.00 96.19 68 THR A C 1
ATOM 569 O O . THR A 1 68 ? -3.036 1.575 9.944 1.00 96.19 68 THR A O 1
ATOM 572 N N . VAL A 1 69 ? -1.355 0.204 9.308 1.00 94.69 69 VAL A N 1
ATOM 573 C CA . VAL A 1 69 ? -1.554 -0.803 10.367 1.00 94.69 69 VAL A CA 1
ATOM 574 C C . VAL A 1 69 ? -1.318 -0.220 11.764 1.00 94.69 69 VAL A C 1
ATOM 576 O O . VAL A 1 69 ? -2.046 -0.545 12.704 1.00 94.69 69 VAL A O 1
ATOM 579 N N . SER A 1 70 ? -0.316 0.650 11.921 1.00 95.06 70 SER A N 1
ATOM 580 C CA . SER A 1 70 ? -0.013 1.305 13.199 1.00 95.06 70 SER A CA 1
ATOM 581 C C . SER A 1 70 ? -1.164 2.200 13.664 1.00 95.06 70 SER A C 1
ATOM 583 O O . SER A 1 70 ? -1.628 2.074 14.797 1.00 95.06 70 SER A O 1
ATOM 585 N N . GLU A 1 71 ? -1.683 3.058 12.786 1.00 94.94 71 GLU A N 1
ATOM 586 C CA . GLU A 1 71 ? -2.789 3.962 13.123 1.00 94.94 71 GLU A CA 1
ATOM 587 C C . GLU A 1 71 ? -4.116 3.219 13.329 1.00 94.94 71 GLU A C 1
ATOM 589 O O . GLU A 1 71 ? -4.855 3.542 14.259 1.00 94.94 71 GLU A O 1
ATOM 594 N N . GLU A 1 72 ? -4.391 2.175 12.538 1.00 93.88 72 GLU A N 1
ATOM 595 C CA . GLU A 1 72 ? -5.528 1.270 12.769 1.00 93.88 72 GLU A CA 1
ATOM 596 C C . GLU A 1 72 ? -5.442 0.647 14.166 1.00 93.88 72 GLU A C 1
ATOM 598 O O . GLU A 1 72 ? -6.410 0.668 14.927 1.00 93.88 72 GLU A O 1
ATOM 603 N N . THR A 1 73 ? -4.264 0.139 14.537 1.00 92.88 73 THR A N 1
ATOM 604 C CA . THR A 1 73 ? -4.040 -0.483 15.847 1.00 92.88 73 THR A CA 1
ATOM 605 C C . THR A 1 73 ? -4.284 0.509 16.979 1.00 92.88 73 THR A C 1
ATOM 607 O O . THR A 1 73 ? -5.040 0.195 17.899 1.00 92.88 73 THR A O 1
ATOM 610 N N . LYS A 1 74 ? -3.734 1.727 16.888 1.00 92.06 74 LYS A N 1
ATOM 611 C CA . LYS A 1 74 ? -3.951 2.787 17.890 1.00 92.06 74 LYS A CA 1
ATOM 612 C C . LYS A 1 74 ? -5.432 3.135 18.044 1.00 92.06 74 LYS A C 1
ATOM 614 O O . LYS A 1 74 ? -5.925 3.245 19.167 1.00 92.06 74 LYS A O 1
ATOM 619 N N . ALA A 1 75 ? -6.154 3.284 16.935 1.00 90.81 75 ALA A N 1
ATOM 620 C CA . ALA A 1 75 ? -7.577 3.609 16.959 1.00 90.81 75 ALA A CA 1
ATOM 621 C C . ALA A 1 75 ? -8.413 2.473 17.578 1.00 90.81 75 ALA A C 1
ATOM 623 O O . ALA A 1 75 ? -9.271 2.713 18.431 1.00 90.81 75 ALA A O 1
ATOM 624 N N . LEU A 1 76 ? -8.118 1.219 17.225 1.00 90.31 76 LEU A N 1
ATOM 625 C CA . LEU A 1 76 ? -8.780 0.049 17.805 1.00 90.31 76 LEU A CA 1
ATOM 626 C C . LEU A 1 76 ? -8.478 -0.115 19.301 1.00 90.31 76 LEU A C 1
ATOM 628 O O . LEU A 1 76 ? -9.359 -0.515 20.065 1.00 90.31 76 LEU A O 1
ATOM 632 N N . GLU A 1 77 ? -7.260 0.192 19.744 1.00 89.69 77 GLU A N 1
ATOM 633 C CA . GLU A 1 77 ? -6.894 0.205 21.164 1.00 89.69 77 GLU A CA 1
ATOM 634 C C . GLU A 1 77 ? -7.643 1.289 21.939 1.00 89.69 77 GLU A C 1
ATOM 636 O O . GLU A 1 77 ? -8.155 1.010 23.027 1.00 89.69 77 GLU A O 1
ATOM 641 N N . ALA A 1 78 ? -7.788 2.483 21.360 1.00 87.38 78 ALA A N 1
ATOM 642 C CA . ALA A 1 78 ? -8.572 3.563 21.950 1.00 87.38 78 ALA A CA 1
ATOM 643 C C . ALA A 1 78 ? -10.043 3.153 22.141 1.00 87.38 78 ALA A C 1
ATOM 645 O O . ALA A 1 78 ? -10.580 3.311 23.237 1.00 87.38 78 ALA A O 1
ATOM 646 N N . ILE A 1 79 ? -10.655 2.521 21.129 1.00 86.94 79 ILE A N 1
ATOM 647 C CA . ILE A 1 79 ? -12.023 1.976 21.210 1.00 86.94 79 ILE A CA 1
ATOM 648 C C . ILE A 1 79 ? -12.130 0.883 22.284 1.00 86.94 79 ILE A C 1
ATOM 650 O O . ILE A 1 79 ? -13.094 0.830 23.053 1.00 86.94 79 ILE A O 1
ATOM 654 N N . LYS A 1 80 ? -11.145 -0.022 22.362 1.00 85.69 80 LYS A N 1
ATOM 655 C CA . LYS A 1 80 ? -11.117 -1.076 23.392 1.00 85.69 80 LYS A CA 1
ATOM 656 C C . LYS A 1 80 ? -11.036 -0.476 24.800 1.00 85.69 80 LYS A C 1
ATOM 658 O O . LYS A 1 80 ? -11.671 -1.006 25.713 1.00 85.69 80 LYS A O 1
ATOM 663 N N . ALA A 1 81 ? -10.273 0.601 24.986 1.00 83.88 81 ALA A N 1
ATOM 664 C CA . ALA A 1 81 ? -10.125 1.269 26.275 1.00 83.88 81 ALA A CA 1
ATOM 665 C C . ALA A 1 81 ? -11.434 1.933 26.739 1.00 83.88 81 ALA A C 1
ATOM 667 O O . ALA A 1 81 ? -11.852 1.699 27.874 1.00 83.88 81 ALA A O 1
ATOM 668 N N . THR A 1 82 ? -12.121 2.673 25.864 1.00 77.31 82 THR A N 1
ATOM 669 C CA . THR A 1 82 ? -13.420 3.306 26.172 1.00 77.31 82 THR A CA 1
ATOM 670 C C . THR A 1 82 ? -14.524 2.284 26.437 1.00 77.31 82 THR A C 1
ATOM 672 O O . THR A 1 82 ? -15.315 2.459 27.366 1.00 77.31 82 THR A O 1
ATOM 675 N N . THR A 1 83 ? -14.537 1.164 25.706 1.00 75.12 83 THR A N 1
ATOM 676 C CA . THR A 1 83 ? -15.494 0.067 25.953 1.00 75.12 83 THR A CA 1
ATOM 677 C C . THR A 1 83 ? -15.321 -0.517 27.361 1.00 75.12 83 THR A C 1
ATOM 679 O O . THR A 1 83 ? -16.292 -0.714 28.089 1.00 75.12 83 THR A O 1
ATOM 682 N N . LYS A 1 84 ? -14.073 -0.779 27.782 1.00 72.56 84 LYS A N 1
ATOM 683 C CA . LYS A 1 84 ? -13.769 -1.377 29.098 1.00 72.56 84 LYS A CA 1
ATOM 684 C C . LYS A 1 84 ? -14.128 -0.475 30.276 1.00 72.56 84 LYS A C 1
ATOM 686 O O . LYS A 1 84 ? -14.405 -0.984 31.356 1.00 72.56 84 LYS A O 1
ATOM 691 N N . GLN A 1 85 ? -14.114 0.840 30.077 1.00 71.00 85 GLN A N 1
ATOM 692 C CA . GLN A 1 85 ? -14.470 1.812 31.111 1.00 71.00 85 GLN A CA 1
ATOM 693 C C . GLN A 1 85 ? -15.991 1.961 31.291 1.00 71.00 85 GLN A C 1
ATOM 695 O O . GLN A 1 85 ? -16.422 2.763 32.114 1.00 71.00 85 GLN A O 1
ATOM 700 N N . GLY A 1 86 ? -16.807 1.202 30.543 1.00 63.75 86 GLY A N 1
ATOM 701 C CA . GLY A 1 86 ? -18.270 1.284 30.595 1.00 63.75 86 GLY A CA 1
ATOM 702 C C . GLY A 1 86 ? -18.819 2.601 30.044 1.00 63.75 86 GLY A C 1
ATOM 703 O O . GLY A 1 86 ? -19.971 2.934 30.298 1.00 63.75 86 GLY A O 1
ATOM 704 N N . GLN A 1 87 ? -17.988 3.356 29.323 1.00 61.34 87 GLN A N 1
ATOM 705 C CA . GLN A 1 87 ? -18.302 4.706 28.864 1.00 61.34 87 GLN A CA 1
ATOM 706 C C . GLN A 1 87 ? -19.080 4.731 27.550 1.00 61.34 87 GLN A C 1
ATOM 708 O O . GLN A 1 87 ? -19.521 5.803 27.175 1.00 61.34 87 GLN A O 1
ATOM 713 N N . THR A 1 88 ? -19.222 3.599 26.844 1.00 67.31 88 THR A N 1
ATOM 714 C CA . THR A 1 88 ? -19.680 3.606 25.446 1.00 67.31 88 THR A CA 1
ATOM 715 C C . THR A 1 88 ? -20.607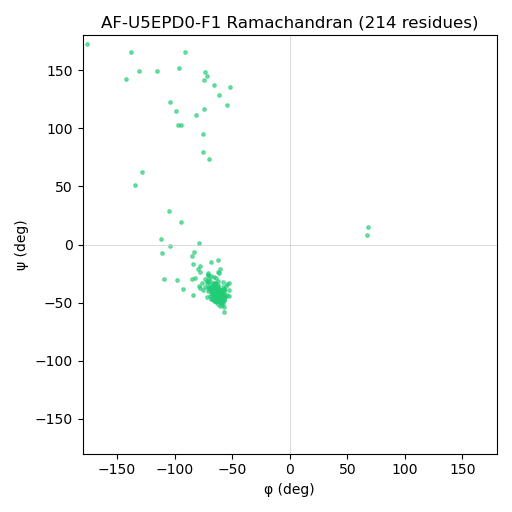 2.446 25.078 1.00 67.31 88 THR A C 1
ATOM 717 O O . THR A 1 88 ? -20.409 1.308 25.516 1.00 67.31 88 THR A O 1
ATOM 720 N N . ASP A 1 89 ? -21.614 2.722 24.238 1.00 78.44 89 ASP A N 1
ATOM 721 C CA . ASP A 1 89 ? -22.508 1.700 23.668 1.00 78.44 89 ASP A CA 1
ATOM 722 C C . ASP A 1 89 ? -21.737 0.757 22.716 1.00 78.44 89 ASP A C 1
ATOM 724 O O . ASP A 1 89 ? -20.938 1.170 21.868 1.00 78.44 89 ASP A O 1
ATOM 728 N N . THR A 1 90 ? -22.022 -0.544 22.814 1.00 80.62 90 THR A N 1
ATOM 729 C CA . THR A 1 90 ? -21.493 -1.581 21.911 1.00 80.62 90 THR A CA 1
ATOM 730 C C . THR A 1 90 ? -21.861 -1.299 20.450 1.00 80.62 90 THR A C 1
ATOM 732 O O . THR A 1 90 ? -21.073 -1.585 19.547 1.00 80.62 90 THR A O 1
ATOM 735 N N . THR A 1 91 ? -23.022 -0.690 20.195 1.00 84.00 91 THR A N 1
ATOM 736 C CA . THR A 1 91 ? -23.424 -0.273 18.841 1.00 84.00 91 THR A CA 1
ATOM 737 C C . THR A 1 91 ? -22.474 0.786 18.279 1.00 84.00 91 THR A C 1
ATOM 739 O O . THR A 1 91 ? -22.014 0.657 17.142 1.00 84.00 91 THR A O 1
ATOM 742 N N . CYS A 1 92 ? -22.121 1.790 19.088 1.00 86.12 92 CYS A N 1
ATOM 743 C CA . CYS A 1 92 ? -21.227 2.875 18.687 1.00 86.12 92 CYS A CA 1
ATOM 744 C C . CYS A 1 92 ? -19.814 2.355 18.400 1.00 86.12 92 CYS A C 1
ATOM 746 O O . CYS A 1 92 ? -19.2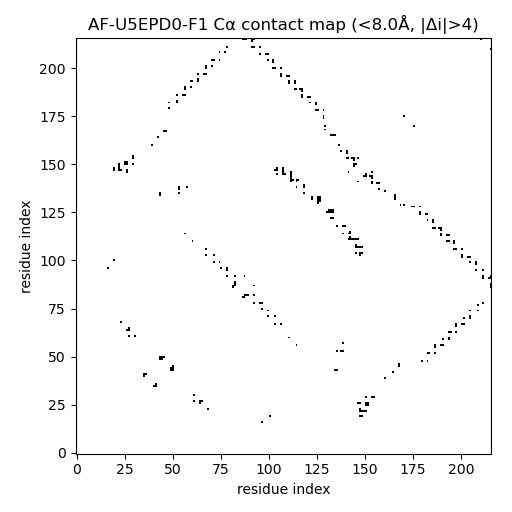45 2.596 17.335 1.00 86.12 92 CYS A O 1
ATOM 748 N N . THR A 1 93 ? -19.272 1.541 19.306 1.00 85.69 93 THR A N 1
ATOM 749 C CA . THR A 1 93 ? -17.918 0.986 19.155 1.00 85.69 93 THR A CA 1
ATOM 750 C C . THR A 1 93 ? -17.799 0.034 17.962 1.00 85.69 93 THR A C 1
ATOM 752 O O . THR A 1 93 ? -16.761 0.011 17.303 1.00 85.69 93 THR A O 1
ATOM 755 N N . ASN A 1 94 ? -18.853 -0.715 17.622 1.00 86.50 94 ASN A N 1
ATOM 756 C CA . ASN A 1 94 ? -18.878 -1.542 16.411 1.00 86.50 94 ASN A CA 1
ATOM 757 C C . ASN A 1 94 ? -18.968 -0.710 15.127 1.00 86.50 94 ASN A C 1
ATOM 759 O O . ASN A 1 94 ? -18.328 -1.055 14.133 1.00 86.50 94 ASN A O 1
ATOM 763 N N . TYR A 1 95 ? -19.717 0.395 15.144 1.00 87.50 95 TYR A N 1
ATOM 764 C CA . TYR A 1 95 ? -19.755 1.332 14.023 1.00 87.50 95 TYR A CA 1
ATOM 765 C C . TYR A 1 95 ? -18.374 1.945 13.753 1.00 87.50 95 TYR A C 1
ATOM 767 O O . TYR A 1 95 ? -17.906 1.908 12.616 1.00 87.50 95 TYR A O 1
ATOM 775 N N . LEU A 1 96 ? -17.676 2.412 14.794 1.00 89.31 96 LEU A N 1
ATOM 776 C CA . LEU A 1 96 ? -16.327 2.973 14.662 1.00 89.31 96 LEU A CA 1
ATOM 777 C C . LEU A 1 96 ? -15.316 1.957 14.116 1.00 89.31 96 LEU A C 1
ATOM 779 O O . LEU A 1 96 ? -14.546 2.287 13.219 1.00 89.31 96 LEU A O 1
ATOM 783 N N . LYS A 1 97 ? -15.344 0.707 14.601 1.00 89.88 97 LYS A N 1
ATOM 784 C CA . LYS A 1 97 ? -14.492 -0.372 14.063 1.00 89.88 97 LYS A CA 1
ATOM 785 C C . LYS A 1 97 ? -14.726 -0.578 12.568 1.00 89.88 97 LYS A C 1
ATOM 787 O O . LYS A 1 97 ? -13.769 -0.658 11.810 1.00 89.88 97 LYS A O 1
ATOM 792 N N . LYS A 1 98 ? -15.990 -0.581 12.136 1.00 89.50 98 LYS A N 1
ATOM 793 C CA . LYS A 1 98 ? -16.342 -0.714 10.718 1.00 89.50 98 LYS A CA 1
ATOM 794 C C . LYS A 1 98 ? -15.838 0.462 9.877 1.00 89.50 98 LYS A C 1
ATOM 796 O O . LYS A 1 98 ? -15.422 0.253 8.741 1.00 89.50 98 LYS A O 1
ATOM 801 N N . LEU A 1 99 ? -15.877 1.687 10.406 1.00 91.31 99 LEU A N 1
ATOM 802 C CA . LEU A 1 99 ? -15.295 2.843 9.721 1.00 91.31 99 LEU A CA 1
ATOM 803 C C . LEU A 1 99 ? -13.783 2.686 9.550 1.00 91.31 99 LEU A C 1
ATOM 805 O O . LEU A 1 99 ? -13.288 2.902 8.449 1.00 91.31 99 LEU A O 1
ATOM 809 N N . ILE A 1 100 ? -13.077 2.248 10.596 1.00 92.44 100 ILE A N 1
ATOM 810 C CA . ILE A 1 100 ? -11.633 1.979 10.536 1.00 92.44 100 ILE A CA 1
ATOM 811 C C . ILE A 1 100 ? -11.328 0.911 9.479 1.00 92.44 100 ILE A C 1
ATOM 813 O O . ILE A 1 100 ? -10.506 1.155 8.597 1.00 92.44 100 ILE A O 1
ATOM 817 N N . ASP A 1 101 ? -12.026 -0.230 9.515 1.00 91.00 101 ASP A N 1
ATOM 818 C CA . ASP A 1 101 ? -11.841 -1.318 8.544 1.00 91.00 101 ASP A CA 1
ATOM 819 C C . ASP A 1 101 ? -12.049 -0.825 7.097 1.00 91.00 101 ASP A C 1
ATOM 821 O O . ASP A 1 101 ? -11.244 -1.116 6.207 1.00 91.00 101 ASP A O 1
ATOM 825 N N . ASN A 1 102 ? -13.098 -0.026 6.860 1.00 90.69 102 ASN A N 1
ATOM 826 C CA . ASN A 1 102 ? -13.378 0.562 5.548 1.00 90.69 102 ASN A CA 1
ATOM 827 C C . ASN A 1 102 ? -12.289 1.549 5.107 1.00 90.69 102 ASN A C 1
ATOM 829 O O . ASN A 1 102 ? -11.882 1.522 3.945 1.00 90.69 102 ASN A O 1
ATOM 833 N N . SER A 1 103 ? -11.816 2.414 6.010 1.00 92.62 103 SER A N 1
ATOM 834 C CA . SER A 1 103 ? -10.745 3.370 5.715 1.00 92.62 103 SER A CA 1
ATOM 835 C C . SER A 1 103 ? -9.451 2.651 5.337 1.00 92.62 103 SER A C 1
ATOM 837 O O . SER A 1 103 ? -8.799 3.053 4.377 1.00 92.62 103 SER A O 1
ATOM 839 N N . VAL A 1 104 ? -9.107 1.554 6.020 1.00 94.06 104 VAL A N 1
ATOM 840 C CA . VAL A 1 104 ? -7.920 0.749 5.688 1.00 94.06 104 VAL A CA 1
ATOM 841 C C . VAL A 1 104 ? -8.056 0.092 4.316 1.00 94.06 104 VAL A C 1
ATOM 843 O O . VAL A 1 104 ? -7.139 0.187 3.497 1.00 94.06 104 VAL A O 1
ATOM 846 N N . SER A 1 105 ? -9.203 -0.534 4.029 1.00 90.88 105 SER A N 1
ATOM 847 C CA . SER A 1 105 ? -9.447 -1.156 2.721 1.00 90.88 105 SER A CA 1
ATOM 848 C C . SER A 1 105 ? -9.370 -0.119 1.590 1.00 90.88 105 SER A C 1
ATOM 850 O O . SER A 1 105 ? -8.677 -0.340 0.591 1.00 90.88 105 SER A O 1
ATOM 852 N N . LEU A 1 106 ? -9.971 1.062 1.780 1.00 92.50 106 LEU A N 1
ATOM 853 C CA . LEU A 1 106 ? -9.916 2.168 0.820 1.00 92.50 106 LEU A CA 1
ATOM 854 C C . LEU A 1 106 ? -8.484 2.672 0.590 1.00 92.50 106 LEU A C 1
ATOM 856 O O . LEU A 1 106 ? -8.086 2.888 -0.556 1.00 92.50 106 LEU A O 1
ATOM 860 N N . SER A 1 107 ? -7.687 2.825 1.649 1.00 94.06 107 SER A N 1
ATOM 861 C CA . SER A 1 107 ? -6.269 3.179 1.522 1.00 94.06 107 SER A CA 1
ATOM 862 C C . SER A 1 107 ? -5.483 2.129 0.750 1.00 94.06 107 SER A C 1
ATOM 864 O O . SER A 1 107 ? -4.665 2.476 -0.096 1.00 94.06 107 SER A O 1
ATOM 866 N N . GLY A 1 108 ? -5.774 0.848 0.973 1.00 93.94 108 GLY A N 1
ATOM 867 C CA . GLY A 1 108 ? -5.202 -0.245 0.194 1.00 93.94 108 GLY A CA 1
ATOM 868 C C . GLY A 1 108 ? -5.466 -0.131 -1.301 1.00 93.94 108 GLY A C 1
ATOM 869 O O . GLY A 1 108 ? -4.541 -0.273 -2.102 1.00 93.94 108 GLY A O 1
ATOM 870 N N . PHE A 1 109 ? -6.705 0.189 -1.680 1.00 93.50 109 PHE A N 1
ATOM 871 C CA . PHE A 1 109 ? -7.067 0.468 -3.069 1.00 93.50 109 PHE A CA 1
ATOM 872 C C . PHE A 1 109 ? -6.294 1.671 -3.627 1.00 93.50 109 PHE A C 1
ATOM 874 O O . PHE A 1 109 ? -5.771 1.601 -4.738 1.00 93.50 109 PHE A O 1
ATOM 881 N N . ALA A 1 110 ? -6.178 2.752 -2.852 1.00 95.44 110 ALA A N 1
ATOM 882 C CA . ALA A 1 110 ? -5.472 3.959 -3.270 1.00 95.44 110 ALA A CA 1
ATOM 883 C C . ALA A 1 110 ? -3.968 3.715 -3.494 1.00 95.44 110 ALA A C 1
ATOM 885 O O . ALA A 1 110 ? -3.452 4.038 -4.563 1.00 95.44 110 ALA A O 1
ATOM 886 N N . TYR A 1 111 ? -3.278 3.067 -2.548 1.00 96.44 111 TYR A N 1
ATOM 887 C CA . TYR A 1 111 ? -1.855 2.729 -2.690 1.00 96.44 111 TYR A CA 1
ATOM 888 C C . TYR A 1 111 ? -1.604 1.786 -3.873 1.00 96.44 111 TYR A C 1
ATOM 890 O O . TYR A 1 111 ? -0.649 1.964 -4.630 1.00 96.44 111 TYR A O 1
ATOM 898 N N . ARG A 1 112 ? -2.494 0.809 -4.085 1.00 95.38 112 ARG A N 1
ATOM 899 C CA . ARG A 1 112 ? -2.419 -0.102 -5.232 1.00 95.38 112 ARG A CA 1
ATOM 900 C C . ARG A 1 112 ? -2.576 0.639 -6.563 1.00 95.38 112 ARG A C 1
ATOM 902 O O . ARG A 1 112 ? -1.919 0.279 -7.539 1.00 95.38 112 ARG A O 1
ATOM 909 N N . ASN A 1 113 ? -3.421 1.666 -6.620 1.00 96.19 113 ASN A N 1
ATOM 910 C CA . ASN A 1 113 ? -3.558 2.495 -7.816 1.00 96.19 113 ASN A CA 1
ATOM 911 C C . ASN A 1 113 ? -2.301 3.337 -8.059 1.00 96.19 113 ASN A C 1
ATOM 913 O O . ASN A 1 113 ? -1.786 3.291 -9.170 1.00 96.19 113 ASN A O 1
ATOM 917 N N . CYS A 1 114 ? -1.733 3.973 -7.023 1.00 97.81 114 CYS A N 1
ATOM 918 C CA . CYS A 1 114 ? -0.430 4.645 -7.140 1.00 97.81 114 CYS A CA 1
ATOM 919 C C . CYS A 1 114 ? 0.636 3.698 -7.716 1.00 97.81 114 CYS A C 1
ATOM 921 O O . CYS A 1 114 ? 1.402 4.069 -8.603 1.00 97.81 114 CYS A O 1
ATOM 923 N N . LEU A 1 115 ? 0.674 2.451 -7.232 1.00 96.62 115 LEU A N 1
ATOM 924 C CA . LEU A 1 115 ? 1.603 1.441 -7.733 1.00 96.62 115 LEU A CA 1
ATOM 925 C C . LEU A 1 115 ? 1.302 1.038 -9.182 1.00 96.62 115 LEU A C 1
ATOM 927 O O . LEU A 1 115 ? 2.227 0.797 -9.956 1.00 96.62 115 LEU A O 1
ATOM 931 N N . SER A 1 116 ? 0.026 0.942 -9.551 1.00 95.69 116 SER A N 1
ATOM 932 C CA . SER A 1 116 ? -0.384 0.613 -10.918 1.00 95.69 116 SER A CA 1
ATOM 933 C C . SER A 1 116 ? 0.073 1.689 -11.900 1.00 95.69 116 SER A C 1
ATOM 935 O O . SER A 1 116 ? 0.653 1.342 -12.927 1.00 95.69 116 SER A O 1
ATOM 937 N N . ASP A 1 117 ? -0.086 2.963 -11.544 1.00 96.06 117 ASP A N 1
ATOM 938 C CA . ASP A 1 117 ? 0.359 4.100 -12.355 1.00 96.06 117 ASP A CA 1
ATOM 939 C C . ASP A 1 117 ? 1.887 4.133 -12.488 1.00 96.06 117 ASP A C 1
ATOM 941 O O . ASP A 1 117 ? 2.417 4.330 -13.584 1.00 96.06 117 ASP A O 1
ATOM 945 N N . ALA A 1 118 ? 2.605 3.861 -11.393 1.00 94.19 118 ALA A N 1
ATOM 946 C CA . ALA A 1 118 ? 4.062 3.759 -11.402 1.00 94.19 118 ALA A CA 1
ATOM 947 C C . ALA A 1 118 ? 4.555 2.588 -12.269 1.00 94.19 118 ALA A C 1
ATOM 949 O O . ALA A 1 118 ? 5.529 2.728 -13.007 1.00 94.19 118 ALA A O 1
ATOM 950 N N . TYR A 1 119 ? 3.874 1.439 -12.208 1.00 91.88 119 TYR A N 1
ATOM 951 C CA . TYR A 1 119 ? 4.183 0.268 -13.029 1.00 91.88 119 TYR A CA 1
ATOM 952 C C . TYR A 1 119 ? 4.004 0.561 -14.520 1.00 91.88 119 TYR A C 1
ATOM 954 O O . TYR A 1 119 ? 4.905 0.281 -15.307 1.00 91.88 119 TYR A O 1
ATOM 962 N N . GLU A 1 120 ? 2.851 1.111 -14.914 1.00 92.06 120 GLU A N 1
ATOM 963 C CA . GLU A 1 120 ? 2.556 1.394 -16.324 1.00 92.06 120 GLU A CA 1
ATOM 964 C C . GLU A 1 120 ? 3.479 2.486 -16.872 1.00 92.06 120 GLU A C 1
ATOM 966 O O . GLU A 1 120 ? 4.012 2.347 -17.974 1.00 92.06 120 GLU A O 1
ATOM 971 N N . SER A 1 121 ? 3.752 3.525 -16.075 1.00 90.44 121 SER A N 1
ATOM 972 C CA . SER A 1 121 ? 4.727 4.563 -16.425 1.00 90.44 121 SER A CA 1
ATOM 973 C C . SER A 1 121 ? 6.117 3.967 -16.630 1.00 90.44 121 SER A C 1
ATOM 975 O O . SER A 1 121 ? 6.728 4.179 -17.673 1.00 90.44 121 SER A O 1
ATOM 977 N N . ALA A 1 122 ? 6.604 3.150 -15.692 1.00 86.31 122 ALA A N 1
ATOM 978 C CA . ALA A 1 122 ? 7.910 2.512 -15.823 1.00 86.31 122 ALA A CA 1
ATOM 979 C C . ALA A 1 122 ? 7.991 1.595 -17.055 1.00 86.31 122 ALA A C 1
ATOM 981 O O . ALA A 1 122 ? 8.956 1.694 -17.809 1.00 86.31 122 ALA A O 1
ATOM 982 N N . GLN A 1 123 ? 6.978 0.759 -17.316 1.00 84.75 123 GLN A N 1
ATOM 983 C CA . GLN A 1 123 ? 6.947 -0.084 -18.520 1.00 84.75 123 GLN A CA 1
ATOM 984 C C . GLN A 1 123 ? 6.952 0.743 -19.807 1.00 84.75 123 GLN A C 1
ATOM 986 O O . GLN A 1 123 ? 7.679 0.422 -20.748 1.00 84.75 123 GLN A O 1
ATOM 991 N N . GLY A 1 124 ? 6.167 1.822 -19.858 1.00 83.25 124 GLY A N 1
ATOM 992 C CA . GLY A 1 124 ? 6.133 2.720 -21.009 1.00 83.25 124 GLY A CA 1
ATOM 993 C C . GLY A 1 124 ? 7.496 3.348 -21.298 1.00 83.25 124 GLY A C 1
ATOM 994 O O . GLY A 1 124 ? 7.913 3.416 -22.454 1.00 83.25 124 GLY A O 1
ATOM 995 N N . GLU A 1 125 ? 8.210 3.765 -20.258 1.00 79.25 125 GLU A N 1
ATOM 996 C CA . GLU A 1 125 ? 9.512 4.421 -20.386 1.00 79.25 125 GLU A CA 1
ATOM 997 C C . GLU A 1 125 ? 10.632 3.437 -20.730 1.00 79.25 125 GLU A C 1
ATOM 999 O O . GLU A 1 125 ? 11.446 3.721 -21.610 1.00 79.25 125 GLU A O 1
ATOM 1004 N N . VAL A 1 126 ? 10.627 2.234 -20.149 1.00 73.00 126 VAL A N 1
ATOM 1005 C CA . VAL A 1 126 ? 11.537 1.157 -20.574 1.00 73.00 126 VAL A CA 1
ATOM 1006 C C . VAL A 1 126 ? 11.317 0.837 -22.049 1.00 73.00 126 VAL A C 1
ATOM 1008 O O . VAL A 1 126 ? 12.286 0.801 -22.805 1.00 73.00 126 VAL A O 1
ATOM 1011 N N . ARG A 1 127 ? 10.067 0.637 -22.487 1.00 76.25 127 ARG A N 1
ATOM 1012 C CA . ARG A 1 127 ? 9.766 0.306 -23.889 1.00 76.25 127 ARG A CA 1
ATOM 1013 C C . ARG A 1 127 ? 10.302 1.355 -24.858 1.00 76.25 127 ARG A C 1
ATOM 1015 O O . ARG A 1 127 ? 10.786 0.989 -25.925 1.00 76.25 127 ARG A O 1
ATOM 1022 N N . LYS A 1 128 ? 10.238 2.640 -24.497 1.00 73.69 128 LYS A N 1
ATOM 1023 C CA . LYS A 1 128 ? 10.777 3.740 -25.316 1.00 73.69 128 LYS A CA 1
ATOM 1024 C C . LYS A 1 128 ? 12.299 3.684 -25.444 1.00 73.69 128 LYS A C 1
ATOM 1026 O O . LYS A 1 128 ? 12.817 3.974 -26.515 1.00 73.69 128 LYS A O 1
ATOM 1031 N N . VAL A 1 129 ? 12.992 3.329 -24.365 1.00 67.19 129 VAL A N 1
ATOM 1032 C CA . VAL A 1 129 ? 14.462 3.326 -24.282 1.00 67.19 129 VAL A CA 1
ATOM 1033 C C . VAL A 1 129 ? 15.057 2.035 -24.851 1.00 67.19 129 VAL A C 1
ATOM 1035 O O . VAL A 1 129 ? 16.043 2.072 -25.576 1.00 67.19 129 VAL A O 1
ATOM 1038 N N . GLN A 1 130 ? 14.468 0.884 -24.532 1.00 64.00 130 GLN A N 1
ATOM 1039 C CA . GLN A 1 130 ? 15.051 -0.436 -24.797 1.00 64.00 130 GLN A CA 1
ATOM 1040 C C . GLN A 1 130 ? 14.304 -1.238 -25.869 1.00 64.00 130 GLN A C 1
ATOM 1042 O O . GLN A 1 130 ? 14.757 -2.314 -26.255 1.00 64.00 130 GLN A O 1
ATOM 1047 N N . GLY A 1 131 ? 13.146 -0.760 -26.339 1.00 66.00 131 GLY A N 1
ATOM 1048 C CA . GLY A 1 131 ? 12.315 -1.475 -27.313 1.00 66.00 131 GLY A CA 1
ATOM 1049 C C . GLY A 1 131 ? 11.685 -2.771 -26.784 1.00 66.00 131 GLY A C 1
ATOM 1050 O O . GLY A 1 131 ? 11.106 -3.524 -27.564 1.00 66.00 131 GLY A O 1
ATOM 1051 N N . THR A 1 132 ? 11.791 -3.043 -25.479 1.00 65.06 132 THR A N 1
ATOM 1052 C CA . THR A 1 132 ? 11.292 -4.257 -24.814 1.00 65.06 132 THR A CA 1
ATOM 1053 C C . THR A 1 132 ? 10.628 -3.928 -23.476 1.00 65.06 132 THR A C 1
ATOM 1055 O O . THR A 1 132 ? 10.797 -2.836 -22.936 1.00 65.06 132 THR A O 1
ATOM 1058 N N . ASP A 1 133 ? 9.887 -4.895 -22.936 1.00 68.75 133 ASP A N 1
ATOM 1059 C CA . ASP A 1 133 ? 9.414 -4.891 -21.552 1.00 68.75 133 ASP A CA 1
ATOM 1060 C C . ASP A 1 133 ? 10.554 -5.145 -20.564 1.00 68.75 133 ASP A C 1
ATOM 1062 O O . ASP A 1 133 ? 11.441 -5.958 -20.844 1.00 68.75 133 ASP A O 1
ATOM 1066 N N . VAL A 1 134 ? 10.490 -4.500 -19.392 1.00 69.44 134 VAL A N 1
ATOM 1067 C CA . VAL A 1 134 ? 11.351 -4.845 -18.254 1.00 69.44 134 VAL A CA 1
ATOM 1068 C C . VAL A 1 134 ? 10.609 -5.780 -17.315 1.00 69.44 134 VAL A C 1
ATOM 1070 O O . VAL A 1 134 ? 9.380 -5.749 -17.174 1.00 69.44 134 VAL A O 1
ATOM 1073 N N . ASP A 1 135 ? 11.381 -6.594 -16.613 1.00 73.81 135 ASP A N 1
ATOM 1074 C CA . ASP A 1 135 ? 10.830 -7.454 -15.593 1.00 73.81 135 ASP A CA 1
ATOM 1075 C C . ASP A 1 135 ? 10.470 -6.682 -14.312 1.00 73.81 135 ASP A C 1
ATOM 1077 O O . ASP A 1 135 ? 11.289 -6.467 -13.419 1.00 73.81 135 ASP A O 1
ATOM 1081 N N . LEU A 1 136 ? 9.200 -6.285 -14.212 1.00 79.94 136 LEU A N 1
ATOM 1082 C CA . LEU A 1 136 ? 8.592 -5.714 -13.006 1.00 79.94 136 LEU A CA 1
ATOM 1083 C C . LEU A 1 136 ? 7.674 -6.719 -12.289 1.00 79.94 136 LEU A C 1
ATOM 1085 O O . LEU A 1 136 ? 6.698 -6.314 -11.651 1.00 79.94 136 LEU A O 1
ATOM 1089 N N . ARG A 1 137 ? 7.922 -8.034 -12.391 1.00 79.81 137 ARG A N 1
ATOM 1090 C CA . ARG A 1 137 ? 7.015 -9.069 -11.842 1.00 79.81 137 ARG A CA 1
ATOM 1091 C C . ARG A 1 137 ? 6.700 -8.907 -10.356 1.00 79.81 137 ARG A C 1
ATOM 1093 O O . ARG A 1 137 ? 5.568 -9.165 -9.956 1.00 79.81 137 ARG A O 1
ATOM 1100 N N . VAL A 1 138 ? 7.658 -8.421 -9.561 1.00 83.50 138 VAL A N 1
ATOM 1101 C CA . VAL A 1 138 ? 7.439 -8.130 -8.134 1.00 83.50 138 VAL A CA 1
ATOM 1102 C C . VAL A 1 138 ? 6.399 -7.025 -7.971 1.00 83.50 138 VAL A C 1
ATOM 1104 O O . VAL A 1 138 ? 5.428 -7.201 -7.247 1.00 83.50 138 VAL A O 1
ATOM 1107 N N . LEU A 1 139 ? 6.537 -5.915 -8.700 1.00 88.62 139 LEU A N 1
ATOM 1108 C CA . LEU A 1 139 ? 5.566 -4.818 -8.647 1.00 88.62 139 LEU A CA 1
ATOM 1109 C C . LEU A 1 139 ? 4.204 -5.240 -9.206 1.00 88.62 139 LEU A C 1
ATOM 1111 O O . LEU A 1 139 ? 3.171 -4.819 -8.691 1.00 88.62 139 LEU A O 1
ATOM 1115 N N . ARG A 1 140 ? 4.185 -6.123 -10.213 1.00 88.19 140 ARG A N 1
ATOM 1116 C CA . ARG A 1 140 ? 2.942 -6.710 -10.722 1.00 88.19 140 ARG A CA 1
ATOM 1117 C C . ARG A 1 140 ? 2.194 -7.474 -9.627 1.00 88.19 140 ARG A C 1
ATOM 1119 O O . ARG A 1 140 ? 1.001 -7.257 -9.490 1.00 88.19 140 ARG A O 1
ATOM 1126 N N . ALA A 1 141 ? 2.873 -8.292 -8.823 1.00 87.12 141 ALA A N 1
ATOM 1127 C CA . ALA A 1 141 ? 2.215 -9.021 -7.734 1.00 87.12 141 ALA A CA 1
ATOM 1128 C C . ALA A 1 141 ? 1.536 -8.076 -6.726 1.00 87.12 141 ALA A C 1
ATOM 1130 O O . ALA A 1 141 ? 0.396 -8.291 -6.318 1.00 87.12 141 ALA A O 1
ATOM 1131 N N . PHE A 1 142 ? 2.209 -6.979 -6.369 1.00 90.44 142 PHE A N 1
ATOM 1132 C CA . PHE A 1 142 ? 1.668 -5.988 -5.435 1.00 90.44 142 PHE A CA 1
ATOM 1133 C C . PHE A 1 142 ? 0.539 -5.146 -6.027 1.00 90.44 142 PHE A C 1
ATOM 1135 O O . PHE A 1 142 ? -0.360 -4.738 -5.298 1.00 90.44 142 PHE A O 1
ATOM 1142 N N . ARG A 1 143 ? 0.557 -4.878 -7.337 1.00 91.06 143 ARG A N 1
ATOM 1143 C CA . ARG A 1 143 ? -0.485 -4.067 -7.982 1.00 91.06 143 ARG A CA 1
ATOM 1144 C C . ARG A 1 143 ? -1.767 -4.857 -8.262 1.00 91.06 143 ARG A C 1
ATOM 1146 O O . ARG A 1 143 ? -2.819 -4.252 -8.432 1.00 91.06 143 ARG A O 1
ATOM 1153 N N . SER A 1 144 ? -1.693 -6.188 -8.320 1.00 87.75 144 SER A N 1
ATOM 1154 C CA . SER A 1 144 ? -2.848 -7.058 -8.590 1.00 87.75 144 SER A CA 1
ATOM 1155 C C . SER A 1 144 ? -3.850 -7.088 -7.433 1.00 87.75 144 SER A C 1
ATOM 1157 O O . SER A 1 144 ? -5.049 -7.257 -7.654 1.00 87.75 144 SER A O 1
ATOM 1159 N N . HIS A 1 145 ? -3.380 -6.888 -6.199 1.00 89.94 145 HIS A N 1
ATOM 1160 C CA . HIS A 1 145 ? -4.161 -7.157 -4.992 1.00 89.94 145 HIS A CA 1
ATOM 1161 C C . HIS A 1 145 ? -4.134 -5.997 -4.014 1.00 89.94 145 HIS A C 1
ATOM 1163 O O . HIS A 1 145 ? -3.155 -5.267 -3.901 1.00 89.94 145 HIS A O 1
ATOM 1169 N N . ASN A 1 146 ? -5.222 -5.837 -3.263 1.00 91.62 146 ASN A N 1
ATOM 1170 C CA . ASN A 1 146 ? -5.193 -4.972 -2.093 1.00 91.62 146 ASN A CA 1
ATOM 1171 C C . ASN A 1 146 ? -4.423 -5.689 -0.979 1.00 91.62 146 ASN A C 1
ATOM 1173 O O . ASN A 1 146 ? -4.869 -6.727 -0.490 1.00 91.62 146 ASN A O 1
ATOM 1177 N N . ILE A 1 147 ? -3.293 -5.122 -0.562 1.00 91.62 147 ILE A N 1
ATOM 1178 C CA . ILE A 1 147 ? -2.432 -5.718 0.460 1.00 91.62 147 ILE A CA 1
ATOM 1179 C C . ILE A 1 147 ? -3.111 -5.884 1.822 1.00 91.62 147 ILE A C 1
ATOM 1181 O O . ILE A 1 147 ? -2.718 -6.767 2.577 1.00 91.62 147 ILE A O 1
ATOM 1185 N N . PHE A 1 148 ? -4.134 -5.091 2.145 1.00 92.31 148 PHE A N 1
ATOM 1186 C CA . PHE A 1 148 ? -4.864 -5.230 3.407 1.00 92.31 148 PHE A CA 1
ATOM 1187 C C . PHE A 1 148 ? -5.976 -6.280 3.337 1.00 92.31 148 PHE A C 1
ATOM 1189 O O . PHE A 1 148 ? -6.249 -6.925 4.345 1.00 92.31 148 PHE A O 1
ATOM 1196 N N . ASP A 1 149 ? -6.576 -6.489 2.162 1.00 88.62 149 ASP A N 1
ATOM 1197 C CA . ASP A 1 149 ? -7.696 -7.426 1.994 1.00 88.62 149 ASP A CA 1
ATOM 1198 C C . ASP A 1 149 ? -7.222 -8.831 1.586 1.00 88.62 149 ASP A C 1
ATOM 1200 O O . ASP A 1 149 ? -7.790 -9.839 2.007 1.00 88.62 149 ASP A O 1
ATOM 1204 N N . ARG A 1 150 ? -6.195 -8.907 0.728 1.00 87.81 150 ARG A N 1
ATOM 1205 C CA . ARG A 1 150 ? -5.716 -10.139 0.076 1.00 87.81 150 ARG A CA 1
ATOM 1206 C C . ARG A 1 150 ? -4.184 -10.286 0.108 1.00 87.81 150 ARG A C 1
ATOM 1208 O O . ARG A 1 150 ? -3.573 -10.572 -0.922 1.00 87.81 150 ARG A O 1
ATOM 1215 N N . PRO A 1 151 ? -3.519 -10.152 1.272 1.00 87.00 151 PRO A N 1
ATOM 1216 C CA . PRO A 1 151 ? -2.059 -10.277 1.345 1.00 87.00 151 PRO A CA 1
ATOM 1217 C C . PRO A 1 151 ? -1.546 -11.679 0.975 1.00 87.00 151 PRO A C 1
ATOM 1219 O O . PRO A 1 151 ? -0.440 -11.819 0.458 1.00 87.00 151 PRO A O 1
ATOM 1222 N N . ALA A 1 152 ? -2.347 -12.726 1.201 1.00 84.69 152 ALA A N 1
ATOM 1223 C CA . ALA A 1 152 ? -1.988 -14.093 0.829 1.00 84.69 152 ALA A CA 1
ATOM 1224 C C . ALA A 1 152 ? -1.889 -14.289 -0.693 1.00 84.69 152 ALA A C 1
ATOM 1226 O O . ALA A 1 152 ? -0.993 -14.996 -1.144 1.00 84.69 152 ALA A O 1
ATOM 1227 N N . GLU A 1 153 ? -2.751 -13.635 -1.480 1.00 86.50 153 GLU A N 1
ATOM 1228 C CA . GLU A 1 153 ? -2.704 -13.707 -2.949 1.00 86.50 153 GLU A CA 1
ATOM 1229 C C . GLU A 1 153 ? -1.407 -13.081 -3.486 1.00 86.50 153 GLU A C 1
ATOM 1231 O O . GLU A 1 153 ? -0.787 -13.649 -4.381 1.00 86.50 153 GLU A O 1
ATOM 1236 N N . ILE A 1 154 ? -0.913 -12.006 -2.856 1.00 84.62 154 ILE A N 1
ATOM 1237 C CA . ILE A 1 154 ? 0.399 -11.419 -3.182 1.00 84.62 154 ILE A CA 1
ATOM 1238 C C . ILE A 1 154 ? 1.519 -12.429 -2.919 1.00 84.62 154 ILE A C 1
ATOM 1240 O O . ILE A 1 154 ? 2.356 -12.655 -3.785 1.00 84.62 154 ILE A O 1
ATOM 1244 N N . MET A 1 155 ? 1.538 -13.073 -1.746 1.00 80.25 155 MET A N 1
ATOM 1245 C CA . MET A 1 155 ? 2.567 -14.076 -1.428 1.00 80.25 155 MET A CA 1
ATOM 1246 C C . MET A 1 155 ? 2.526 -15.279 -2.374 1.00 80.25 155 MET A C 1
ATOM 1248 O O . MET A 1 155 ? 3.576 -15.799 -2.741 1.00 80.25 155 MET A O 1
ATOM 1252 N N . ILE A 1 156 ? 1.329 -15.707 -2.780 1.00 81.00 156 ILE A N 1
ATOM 1253 C CA . ILE A 1 156 ? 1.143 -16.775 -3.763 1.00 81.00 156 ILE A CA 1
ATOM 1254 C C . ILE A 1 156 ? 1.703 -16.339 -5.121 1.00 81.00 156 ILE A C 1
ATOM 1256 O O . ILE A 1 156 ? 2.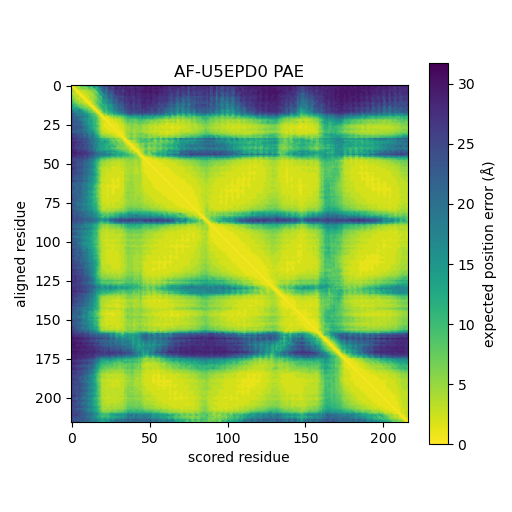500 -17.071 -5.698 1.00 81.00 156 ILE A O 1
ATOM 1260 N N . GLU A 1 157 ? 1.376 -15.141 -5.610 1.00 81.25 157 GLU A N 1
ATOM 1261 C CA . GLU A 1 157 ? 1.928 -14.625 -6.872 1.00 81.25 157 GLU A CA 1
ATOM 1262 C C . GLU A 1 157 ? 3.451 -14.456 -6.827 1.00 81.25 157 GLU A C 1
ATOM 1264 O O . GLU A 1 157 ? 4.125 -14.750 -7.814 1.00 81.25 157 GLU A O 1
ATOM 1269 N N . LEU A 1 158 ? 4.004 -14.051 -5.680 1.00 76.44 158 LEU A N 1
ATOM 1270 C CA . LEU A 1 158 ? 5.450 -14.001 -5.458 1.00 76.44 158 LEU A CA 1
ATOM 1271 C C . LEU A 1 158 ? 6.084 -15.404 -5.434 1.00 76.44 158 LEU A C 1
ATOM 1273 O O . LEU A 1 158 ? 7.194 -15.575 -5.927 1.00 76.44 158 LEU A O 1
ATOM 1277 N N . GLY A 1 159 ? 5.393 -16.411 -4.889 1.00 65.50 159 GLY A N 1
ATOM 1278 C CA . GLY A 1 159 ? 5.844 -17.809 -4.864 1.00 65.50 159 GLY A CA 1
ATOM 1279 C C . GLY A 1 159 ? 5.670 -18.554 -6.195 1.00 65.50 159 GLY A C 1
ATOM 1280 O O . GLY A 1 159 ? 6.319 -19.573 -6.415 1.00 65.50 159 GLY A O 1
ATOM 1281 N N . ILE A 1 160 ? 4.824 -18.043 -7.096 1.00 54.69 160 ILE A N 1
ATOM 1282 C CA . ILE A 1 160 ? 4.604 -18.553 -8.462 1.00 54.69 160 ILE A CA 1
ATOM 1283 C C . ILE A 1 160 ? 5.492 -17.805 -9.478 1.00 54.69 160 ILE A C 1
ATOM 1285 O O . ILE A 1 160 ? 5.241 -17.847 -10.681 1.00 54.69 160 ILE A O 1
ATOM 1289 N N . ILE A 1 161 ? 6.568 -17.131 -9.054 1.00 56.84 161 ILE A N 1
ATOM 1290 C CA . ILE A 1 161 ? 7.551 -16.555 -9.985 1.00 56.84 161 ILE A CA 1
ATOM 1291 C C . ILE A 1 161 ? 8.352 -17.693 -10.667 1.00 56.84 161 ILE A C 1
ATOM 1293 O O . ILE A 1 161 ? 9.504 -17.962 -10.369 1.00 56.84 161 ILE A O 1
ATOM 1297 N N . ASN A 1 162 ? 7.696 -18.383 -11.599 1.00 46.75 162 ASN A N 1
ATOM 1298 C CA . ASN A 1 162 ? 8.216 -19.275 -12.633 1.00 46.75 162 ASN A CA 1
ATOM 1299 C C . ASN A 1 162 ? 7.600 -18.795 -13.952 1.00 46.75 162 ASN A C 1
ATOM 1301 O O . ASN A 1 162 ? 6.777 -19.460 -14.581 1.00 46.75 162 ASN A O 1
ATOM 1305 N N . LEU A 1 163 ? 7.928 -17.561 -14.319 1.00 39.97 163 LEU A N 1
ATOM 1306 C CA . LEU A 1 163 ? 7.525 -16.952 -15.579 1.00 39.97 163 LEU A CA 1
ATOM 1307 C C . LEU A 1 163 ? 8.774 -16.697 -16.418 1.00 39.97 163 LEU A C 1
ATOM 1309 O O . LEU A 1 163 ? 9.847 -16.518 -15.839 1.00 39.97 163 LEU A O 1
ATOM 1313 N N . PRO A 1 164 ? 8.645 -16.742 -17.756 1.00 40.34 164 PRO A N 1
ATOM 1314 C CA . PRO A 1 164 ? 9.781 -16.707 -18.665 1.00 40.34 164 PRO A CA 1
ATOM 1315 C C . PRO A 1 164 ? 10.694 -15.524 -18.351 1.00 40.34 164 PRO A C 1
ATOM 1317 O O . PRO A 1 164 ? 10.224 -14.411 -18.111 1.00 40.34 164 PRO A O 1
ATOM 1320 N N . SER A 1 165 ? 11.996 -15.797 -18.340 1.00 43.19 165 SER A N 1
ATOM 1321 C CA . SER A 1 165 ? 13.042 -14.796 -18.207 1.00 43.19 165 SER A CA 1
ATOM 1322 C C . SER A 1 165 ? 12.860 -13.734 -19.291 1.00 43.19 165 SER A C 1
ATOM 1324 O O . SER A 1 165 ? 12.852 -14.034 -20.487 1.00 43.19 165 SER A O 1
ATOM 1326 N N . PHE A 1 166 ? 12.665 -12.485 -18.871 1.00 41.38 166 PHE A N 1
ATOM 1327 C CA . PHE A 1 166 ? 12.694 -11.364 -19.800 1.00 41.38 166 PHE A CA 1
ATOM 1328 C C . PHE A 1 166 ? 14.150 -11.082 -20.184 1.00 41.38 166 PHE A C 1
ATOM 1330 O O . PHE A 1 166 ? 15.040 -11.199 -19.337 1.00 41.38 166 PHE A O 1
ATOM 1337 N N . PRO A 1 167 ? 14.421 -10.743 -21.452 1.00 42.19 167 PRO A N 1
ATOM 1338 C CA . PRO A 1 167 ? 15.776 -10.484 -21.902 1.00 42.19 167 PRO A CA 1
ATOM 1339 C C . PRO A 1 167 ? 16.374 -9.292 -21.148 1.00 42.19 167 PRO A C 1
ATOM 1341 O O . PRO A 1 167 ? 15.796 -8.209 -21.093 1.00 42.19 167 PRO A O 1
ATOM 1344 N N . ILE A 1 168 ? 17.562 -9.506 -20.590 1.00 50.03 168 ILE A N 1
ATOM 1345 C CA . ILE A 1 168 ? 18.387 -8.473 -19.966 1.00 50.03 168 ILE A CA 1
ATOM 1346 C C . ILE A 1 168 ? 19.120 -7.770 -21.104 1.00 50.03 168 ILE A C 1
ATOM 1348 O O . ILE A 1 168 ? 19.947 -8.387 -21.778 1.00 50.03 168 ILE A O 1
ATOM 1352 N N . ILE A 1 169 ? 18.780 -6.510 -21.380 1.00 50.16 169 ILE A N 1
ATOM 1353 C CA . ILE A 1 169 ? 19.379 -5.778 -22.500 1.00 50.16 169 ILE A CA 1
ATOM 1354 C C . ILE A 1 169 ? 20.422 -4.779 -21.995 1.00 50.16 169 ILE A C 1
ATOM 1356 O O . ILE A 1 169 ? 20.135 -3.883 -21.203 1.00 50.16 169 ILE A O 1
ATOM 1360 N N . ASN A 1 170 ? 21.641 -4.947 -22.512 1.00 55.62 170 ASN A N 1
ATOM 1361 C CA . ASN A 1 170 ? 22.803 -4.082 -22.335 1.00 55.62 170 ASN A CA 1
ATOM 1362 C C . ASN A 1 170 ? 22.926 -3.127 -23.542 1.00 55.62 170 ASN A C 1
ATOM 1364 O O . ASN A 1 170 ? 23.365 -3.596 -24.591 1.00 55.62 170 ASN A O 1
ATOM 1368 N N . ASN A 1 171 ? 22.553 -1.838 -23.445 1.00 53.75 171 ASN A N 1
ATOM 1369 C CA . ASN A 1 171 ? 22.986 -0.774 -24.389 1.00 53.75 171 ASN A CA 1
ATOM 1370 C C . ASN A 1 171 ? 22.486 0.644 -23.993 1.00 53.75 171 ASN A C 1
ATOM 1372 O O . ASN A 1 171 ? 21.529 0.727 -23.227 1.00 53.75 171 ASN A O 1
ATOM 1376 N N . PRO A 1 172 ? 22.933 1.727 -24.667 1.00 50.84 172 PRO A N 1
ATOM 1377 C CA . PRO A 1 172 ? 24.175 2.506 -24.556 1.00 50.84 172 PRO A CA 1
ATOM 1378 C C . PRO A 1 172 ? 24.059 3.705 -23.570 1.00 50.84 172 PRO A C 1
ATOM 1380 O O . PRO A 1 172 ? 22.970 4.128 -23.193 1.00 50.84 172 PRO A O 1
ATOM 1383 N N . GLU A 1 173 ? 25.192 4.294 -23.162 1.00 58.00 173 GLU A N 1
ATOM 1384 C CA . GLU A 1 173 ? 25.311 5.259 -22.041 1.00 58.00 173 GLU A CA 1
ATOM 1385 C C . GLU A 1 173 ? 24.361 6.482 -22.068 1.00 58.00 173 GLU A C 1
ATOM 1387 O O . GLU A 1 173 ? 23.924 6.928 -21.009 1.00 58.00 173 GLU A O 1
ATOM 1392 N N . ASN A 1 174 ? 23.996 7.023 -23.239 1.00 54.97 174 ASN A N 1
ATOM 1393 C CA . ASN A 1 174 ? 23.140 8.221 -23.319 1.00 54.97 174 ASN A CA 1
ATOM 1394 C C . ASN A 1 174 ? 21.648 7.932 -23.083 1.00 54.97 174 ASN A C 1
ATOM 1396 O O . ASN A 1 174 ? 20.968 8.720 -22.423 1.00 54.97 174 ASN A O 1
ATOM 1400 N N . ASP A 1 175 ? 21.147 6.795 -23.570 1.00 63.44 175 ASP A N 1
ATOM 1401 C CA . ASP A 1 175 ? 19.761 6.372 -23.332 1.00 63.44 175 ASP A CA 1
ATOM 1402 C C . ASP A 1 175 ? 19.572 5.951 -21.868 1.00 63.44 175 ASP A C 1
ATOM 1404 O O . ASP A 1 175 ? 18.496 6.103 -21.287 1.00 63.44 175 ASP A O 1
ATOM 1408 N N . PHE A 1 176 ? 20.662 5.514 -21.235 1.00 69.19 176 PHE A N 1
ATOM 1409 C CA . PHE A 1 176 ? 20.701 5.109 -19.841 1.00 69.19 176 PHE A CA 1
ATOM 1410 C C . PHE A 1 176 ? 20.555 6.282 -18.854 1.00 69.19 176 PHE A C 1
ATOM 1412 O O . PHE A 1 176 ? 19.807 6.168 -17.885 1.00 69.19 176 PHE A O 1
ATOM 1419 N N . VAL A 1 177 ? 21.185 7.436 -19.119 1.00 73.25 177 VAL A N 1
ATOM 1420 C CA . VAL A 1 177 ? 21.030 8.645 -18.278 1.00 73.25 177 VAL A CA 1
ATOM 1421 C C . VAL A 1 177 ? 19.599 9.187 -18.340 1.00 73.25 177 VAL A C 1
ATOM 1423 O O . VAL A 1 177 ? 19.024 9.570 -17.318 1.00 73.25 177 VAL A O 1
ATOM 1426 N N . LEU A 1 178 ? 19.001 9.217 -19.536 1.00 72.31 178 LEU A N 1
ATOM 1427 C CA . LEU A 1 178 ? 17.609 9.641 -19.700 1.00 72.31 1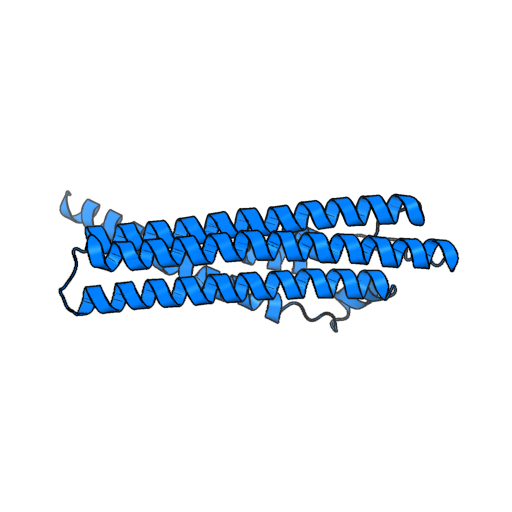78 LEU A CA 1
ATOM 1428 C C . LEU A 1 178 ? 16.656 8.666 -18.997 1.00 72.31 178 LEU A C 1
ATOM 1430 O O . LEU A 1 178 ? 15.756 9.102 -18.281 1.00 72.31 178 LEU A O 1
ATOM 1434 N N . PHE A 1 179 ? 16.894 7.364 -19.147 1.00 75.69 179 PHE A N 1
ATOM 1435 C CA . PHE A 1 179 ? 16.147 6.314 -18.465 1.00 75.69 179 PHE A CA 1
ATOM 1436 C C . PHE A 1 179 ? 16.200 6.447 -16.939 1.00 75.69 179 PHE A C 1
ATOM 1438 O O . PHE A 1 179 ? 15.157 6.461 -16.286 1.00 75.69 179 PHE A O 1
ATOM 1445 N N . GLU A 1 180 ? 17.393 6.603 -16.366 1.00 81.25 180 GLU A N 1
ATOM 1446 C CA . GLU A 1 180 ? 17.586 6.756 -14.922 1.00 81.25 180 GLU A CA 1
ATOM 1447 C C . GLU A 1 180 ? 16.855 7.990 -14.378 1.00 81.25 180 GLU A C 1
ATOM 1449 O O . GLU A 1 180 ? 16.152 7.906 -13.363 1.00 81.25 180 GLU A O 1
ATOM 1454 N N . LYS A 1 181 ? 16.940 9.123 -15.085 1.00 83.88 181 LYS A N 1
ATOM 1455 C CA . LYS A 1 181 ? 16.207 10.344 -14.727 1.00 83.88 181 LYS A CA 1
ATOM 1456 C C . LYS A 1 181 ? 14.696 10.119 -14.744 1.00 83.88 181 LYS A C 1
ATOM 1458 O O . LYS A 1 181 ? 14.004 10.524 -13.811 1.00 83.88 181 LYS A O 1
ATOM 1463 N N . THR A 1 182 ? 14.182 9.481 -15.788 1.00 82.88 182 THR A N 1
ATOM 1464 C CA . THR A 1 182 ? 12.748 9.234 -15.934 1.00 82.88 182 THR A CA 1
ATOM 1465 C C . THR A 1 182 ? 12.225 8.282 -14.859 1.00 82.88 182 THR A C 1
ATOM 1467 O O . THR A 1 182 ? 11.234 8.586 -14.200 1.00 82.88 182 THR A O 1
ATOM 1470 N N . ILE A 1 183 ? 12.921 7.172 -14.610 1.00 86.56 183 ILE A N 1
ATOM 1471 C CA . ILE A 1 183 ? 12.568 6.207 -13.559 1.00 86.56 183 ILE A CA 1
ATOM 1472 C C . ILE A 1 183 ? 12.630 6.841 -12.161 1.00 86.56 183 ILE A C 1
ATOM 1474 O O . ILE A 1 183 ? 11.795 6.547 -11.298 1.00 86.56 183 ILE A O 1
ATOM 1478 N N . THR A 1 184 ? 13.566 7.766 -11.940 1.00 89.19 184 THR A N 1
ATOM 1479 C CA . THR A 1 184 ? 13.601 8.581 -10.718 1.00 89.19 184 THR A CA 1
ATOM 1480 C C . THR A 1 184 ? 12.348 9.450 -10.598 1.00 89.19 184 THR A C 1
ATOM 1482 O O . THR A 1 184 ? 11.712 9.444 -9.546 1.00 89.19 184 THR A O 1
ATOM 1485 N N . GLY A 1 185 ? 11.926 10.110 -11.682 1.00 91.25 185 GLY A N 1
ATOM 1486 C CA . GLY A 1 185 ? 10.673 10.873 -11.728 1.00 91.25 185 GLY A CA 1
ATOM 1487 C C . GLY A 1 185 ? 9.444 10.026 -11.379 1.00 91.25 185 GLY A C 1
ATOM 1488 O O . GLY A 1 185 ? 8.677 10.400 -10.494 1.00 91.25 185 GLY A O 1
ATOM 1489 N N . VAL A 1 186 ? 9.318 8.832 -11.972 1.00 93.31 186 VAL A N 1
ATOM 1490 C CA . VAL A 1 186 ? 8.238 7.876 -11.649 1.00 93.31 186 VAL A CA 1
ATOM 1491 C C . VAL A 1 186 ? 8.264 7.487 -10.165 1.00 93.31 186 VAL A C 1
ATOM 1493 O O . VAL A 1 186 ? 7.224 7.405 -9.513 1.00 93.31 186 VAL A O 1
ATOM 1496 N N . THR A 1 187 ? 9.457 7.286 -9.598 1.00 94.19 187 THR A N 1
ATOM 1497 C CA . THR A 1 187 ? 9.619 6.978 -8.167 1.00 94.19 187 THR A CA 1
ATOM 1498 C C . THR A 1 187 ? 9.132 8.122 -7.278 1.00 94.19 187 THR A C 1
ATOM 1500 O O . THR A 1 187 ? 8.487 7.884 -6.256 1.00 94.19 187 THR A O 1
ATOM 1503 N N . GLU A 1 188 ? 9.453 9.365 -7.630 1.00 96.12 188 GLU A N 1
ATOM 1504 C CA . GLU A 1 188 ? 9.036 10.547 -6.873 1.00 96.12 188 GLU A CA 1
ATOM 1505 C C . GLU A 1 188 ? 7.527 10.778 -6.949 1.00 96.12 188 GLU A C 1
ATOM 1507 O O . GLU A 1 188 ? 6.901 11.078 -5.932 1.00 96.12 188 GLU A O 1
ATOM 1512 N N . GLU A 1 189 ? 6.929 10.620 -8.129 1.00 96.81 189 GLU A N 1
ATOM 1513 C CA . GLU A 1 189 ? 5.479 10.717 -8.317 1.00 96.81 189 GLU A CA 1
ATOM 1514 C C . GLU A 1 189 ? 4.739 9.653 -7.508 1.00 96.81 189 GLU A C 1
ATOM 1516 O O . GLU A 1 189 ? 3.786 9.968 -6.791 1.00 96.81 189 GLU A O 1
ATOM 1521 N N . TYR A 1 190 ? 5.235 8.416 -7.530 1.00 97.50 190 TYR A N 1
ATOM 1522 C CA . TYR A 1 190 ? 4.712 7.339 -6.699 1.00 97.50 190 TYR A CA 1
ATOM 1523 C C . TYR A 1 190 ? 4.769 7.676 -5.203 1.00 97.50 190 TYR A C 1
ATOM 1525 O O . TYR A 1 190 ? 3.772 7.526 -4.492 1.00 97.50 190 TYR A O 1
ATOM 1533 N N . LYS A 1 191 ? 5.914 8.176 -4.718 1.00 97.75 191 LYS A N 1
ATOM 1534 C CA . LYS A 1 191 ? 6.075 8.588 -3.314 1.00 97.75 191 LYS A CA 1
ATOM 1535 C C . LYS A 1 191 ? 5.085 9.690 -2.938 1.00 97.75 191 LYS A C 1
ATOM 1537 O O . LYS A 1 191 ? 4.406 9.552 -1.925 1.00 97.75 191 LYS A O 1
ATOM 1542 N N . LYS A 1 192 ? 4.925 10.717 -3.779 1.00 97.81 192 LYS A N 1
ATOM 1543 C CA . LYS A 1 192 ? 3.946 11.800 -3.569 1.00 97.81 192 LYS A CA 1
ATOM 1544 C C . LYS A 1 192 ? 2.508 11.280 -3.531 1.00 97.81 192 LYS A C 1
ATOM 1546 O O . LYS A 1 192 ? 1.726 11.706 -2.684 1.00 97.81 192 LYS A O 1
ATOM 1551 N N . CYS A 1 193 ? 2.160 10.345 -4.415 1.00 98.19 193 CYS A N 1
ATOM 1552 C CA . CYS A 1 193 ? 0.848 9.698 -4.428 1.00 98.19 193 CYS A CA 1
ATOM 1553 C C . CYS A 1 193 ? 0.583 8.961 -3.103 1.00 98.19 193 CYS A C 1
ATOM 1555 O O . CYS A 1 193 ? -0.444 9.171 -2.453 1.00 98.19 193 CYS A O 1
ATOM 1557 N N . ASN A 1 194 ? 1.558 8.177 -2.638 1.00 97.25 194 ASN A N 1
ATOM 1558 C CA . ASN A 1 194 ? 1.501 7.491 -1.349 1.00 97.25 194 ASN A CA 1
ATOM 1559 C C . ASN A 1 194 ? 1.412 8.457 -0.157 1.00 97.25 194 ASN A C 1
ATOM 1561 O O . ASN A 1 194 ? 0.608 8.241 0.750 1.00 97.25 194 ASN A O 1
ATOM 1565 N N . GLU A 1 195 ? 2.203 9.528 -0.143 1.00 97.12 195 GLU A N 1
ATOM 1566 C CA . GLU A 1 195 ? 2.176 10.571 0.893 1.00 97.12 195 GLU A CA 1
ATOM 1567 C C . GLU A 1 195 ? 0.815 11.272 0.964 1.00 97.12 195 GLU A C 1
ATOM 1569 O O . GLU A 1 195 ? 0.276 11.490 2.053 1.00 97.12 195 GLU A O 1
ATOM 1574 N N . HIS A 1 196 ? 0.216 11.566 -0.191 1.00 97.06 196 HIS A N 1
ATOM 1575 C CA . HIS A 1 196 ? -1.116 12.155 -0.267 1.00 97.06 196 HIS A CA 1
ATOM 1576 C C . HIS A 1 196 ? -2.170 11.246 0.381 1.00 97.06 196 HIS A C 1
ATOM 1578 O O . HIS A 1 196 ? -2.897 11.674 1.282 1.00 97.06 196 HIS A O 1
ATOM 1584 N N . PHE A 1 197 ? -2.229 9.974 -0.023 1.00 97.44 197 PHE A N 1
ATOM 1585 C CA . PHE A 1 197 ? -3.243 9.050 0.492 1.00 97.44 197 PHE A CA 1
ATOM 1586 C C . PHE A 1 197 ? -2.992 8.603 1.933 1.00 97.44 197 PHE A C 1
ATOM 1588 O O . PHE A 1 197 ? -3.950 8.373 2.671 1.00 97.44 197 PHE A O 1
ATOM 1595 N N . SER A 1 198 ? -1.736 8.535 2.371 1.00 96.56 198 SER A N 1
ATOM 1596 C CA . SER A 1 198 ? -1.408 8.262 3.775 1.00 96.56 198 SER A CA 1
ATOM 1597 C C . SER A 1 198 ? -1.773 9.439 4.685 1.00 96.56 198 SER A C 1
ATOM 1599 O O . SER A 1 198 ? -2.332 9.234 5.766 1.00 96.56 198 SER A O 1
ATOM 1601 N N . SER A 1 199 ? -1.576 10.678 4.229 1.00 96.56 199 SER A N 1
ATOM 1602 C CA . SER A 1 199 ? -2.069 11.877 4.926 1.00 96.56 199 SER A CA 1
ATOM 1603 C C . SER A 1 199 ? -3.599 11.893 5.007 1.00 96.56 199 SER A C 1
ATOM 1605 O O . SER A 1 199 ? -4.172 12.140 6.066 1.00 96.56 199 SER A O 1
ATOM 1607 N N . PHE A 1 200 ? -4.283 11.549 3.914 1.00 95.00 200 PHE A N 1
ATOM 1608 C CA . PHE A 1 200 ? -5.743 11.441 3.906 1.00 95.00 200 PHE A CA 1
ATOM 1609 C C . PHE A 1 200 ? -6.258 10.352 4.863 1.00 95.00 200 PHE A C 1
ATOM 1611 O O . PHE A 1 200 ? -7.225 10.565 5.595 1.00 95.00 200 PHE A O 1
ATOM 1618 N N . TYR A 1 201 ? -5.595 9.195 4.902 1.00 96.12 201 TYR A N 1
ATOM 1619 C CA . TYR A 1 201 ? -5.928 8.104 5.815 1.00 96.12 201 TYR A CA 1
ATOM 1620 C C . TYR A 1 201 ? -5.737 8.489 7.287 1.00 96.12 201 TYR A C 1
ATOM 1622 O O . TYR A 1 201 ? -6.644 8.312 8.099 1.00 96.12 201 TYR A O 1
ATOM 1630 N N . THR A 1 202 ? -4.578 9.053 7.635 1.00 96.25 202 THR A N 1
ATOM 1631 C CA . THR A 1 202 ? -4.292 9.500 9.010 1.00 96.25 202 THR A CA 1
ATOM 1632 C C . THR A 1 202 ? -5.299 10.551 9.479 1.00 96.25 202 THR A C 1
ATOM 1634 O O . THR A 1 202 ? -5.778 10.485 10.613 1.00 96.25 202 THR A O 1
ATOM 1637 N N . GLN A 1 203 ? -5.702 11.470 8.596 1.00 94.69 203 GLN A N 1
ATOM 1638 C CA . GLN A 1 203 ? -6.760 12.433 8.885 1.00 94.69 203 GLN A CA 1
ATOM 1639 C C . GLN A 1 203 ? -8.107 11.745 9.149 1.00 94.69 203 GLN A C 1
ATOM 1641 O O . GLN A 1 203 ? -8.765 12.070 10.136 1.00 94.69 203 GLN A O 1
ATOM 1646 N N . GLN A 1 204 ? -8.507 10.776 8.321 1.00 93.38 204 GLN A N 1
ATOM 1647 C CA . GLN A 1 204 ? -9.742 10.013 8.540 1.00 93.38 204 GLN A CA 1
ATOM 1648 C C . GLN A 1 204 ? -9.742 9.269 9.879 1.00 93.38 204 GLN A C 1
ATOM 1650 O O . GLN A 1 204 ? -10.708 9.372 10.631 1.00 93.38 204 GLN A O 1
ATOM 1655 N N . ILE A 1 205 ? -8.661 8.560 10.212 1.00 93.56 205 ILE A N 1
ATOM 1656 C CA . ILE A 1 205 ? -8.549 7.836 11.488 1.00 93.56 205 ILE A CA 1
ATOM 1657 C C . ILE A 1 205 ? -8.597 8.794 12.683 1.00 93.56 205 ILE A C 1
ATOM 1659 O O . ILE A 1 205 ? -9.231 8.494 13.700 1.00 93.56 205 ILE A O 1
ATOM 1663 N N . SER A 1 206 ? -7.976 9.968 12.558 1.00 91.81 206 SER A N 1
ATOM 1664 C CA . SER A 1 206 ? -8.043 11.021 13.574 1.00 91.81 206 SER A CA 1
ATOM 1665 C C . SER A 1 206 ? -9.476 11.528 13.779 1.00 91.81 206 SER A C 1
ATOM 1667 O O . SER A 1 206 ? -9.924 11.654 14.921 1.00 91.81 206 SER A O 1
ATOM 1669 N N . LEU A 1 207 ? -10.231 11.738 12.694 1.00 90.31 207 LEU A N 1
ATOM 1670 C CA . LEU A 1 207 ? -11.644 12.125 12.761 1.00 90.31 207 LEU A CA 1
ATOM 1671 C C . LEU A 1 207 ? -12.492 11.044 13.436 1.00 90.31 207 LEU A C 1
ATOM 1673 O O . LEU A 1 207 ? -13.196 1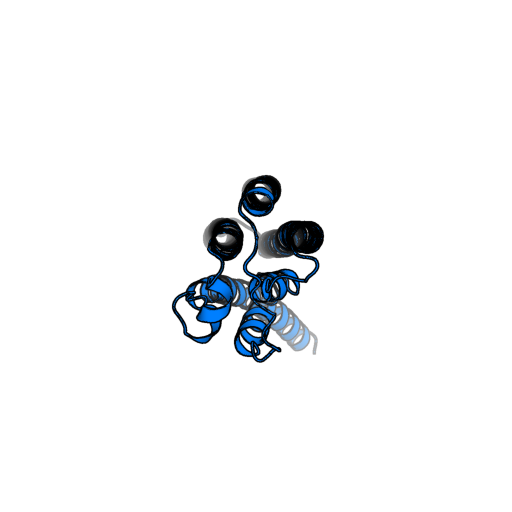1.352 14.391 1.00 90.31 207 LEU A O 1
ATOM 1677 N N . ILE A 1 208 ? -12.340 9.775 13.043 1.00 88.12 208 ILE A N 1
ATOM 1678 C CA . ILE A 1 208 ? -13.043 8.645 13.678 1.00 88.12 208 ILE A CA 1
ATOM 1679 C C . ILE A 1 208 ? -12.729 8.583 15.185 1.00 88.12 208 ILE A C 1
ATOM 1681 O O . ILE A 1 208 ? -13.610 8.356 16.015 1.00 88.12 208 ILE A O 1
ATOM 1685 N N . SER A 1 209 ? -11.472 8.831 15.561 1.00 83.81 209 SER A N 1
ATOM 1686 C CA . SER A 1 209 ? -11.044 8.857 16.965 1.00 83.81 209 SER A CA 1
ATOM 1687 C C . SER A 1 209 ? -11.607 10.055 17.741 1.00 83.81 209 SER A C 1
ATOM 1689 O O . SER A 1 209 ? -11.836 9.956 18.948 1.00 83.81 209 SER A O 1
ATOM 1691 N N . SER A 1 210 ? -11.828 11.193 17.077 1.00 83.81 210 SER A N 1
ATOM 1692 C CA . SER A 1 210 ? -12.510 12.355 17.656 1.00 83.81 210 SER A CA 1
ATOM 1693 C C . SER A 1 210 ? -14.005 12.091 17.835 1.00 83.81 210 SER A C 1
ATOM 1695 O O . SER A 1 210 ? -14.540 12.353 18.913 1.00 83.81 210 SER A O 1
ATOM 1697 N N . ASP A 1 211 ? -14.657 11.516 16.825 1.00 77.50 211 ASP A N 1
ATOM 1698 C CA . ASP A 1 211 ? -16.077 11.151 16.851 1.00 77.50 211 ASP A CA 1
ATOM 1699 C C . ASP A 1 211 ? -16.378 10.182 17.998 1.00 77.50 211 ASP A C 1
ATOM 1701 O O . ASP A 1 211 ? -17.386 10.330 18.686 1.00 77.50 211 ASP A O 1
ATOM 1705 N N . MET A 1 212 ? -15.452 9.267 18.305 1.00 75.25 212 MET A N 1
ATOM 1706 C CA . MET A 1 212 ? -15.537 8.403 19.487 1.00 75.25 212 MET A CA 1
ATOM 1707 C C . MET A 1 212 ? -15.744 9.181 20.793 1.00 75.25 212 MET A C 1
ATOM 1709 O O . MET A 1 212 ? -16.490 8.726 21.651 1.00 75.25 212 MET A O 1
ATOM 1713 N N . LYS A 1 213 ? -15.099 10.342 20.969 1.00 69.50 213 LYS A N 1
ATOM 1714 C CA . LYS A 1 213 ? -15.231 11.154 22.194 1.00 69.50 213 LYS A CA 1
ATOM 1715 C C . LYS A 1 213 ? -16.529 11.954 22.246 1.00 69.50 213 LYS A C 1
ATOM 1717 O O . LYS A 1 213 ? -16.918 12.391 23.323 1.00 69.50 213 LYS A O 1
ATOM 1722 N N . GLN A 1 214 ? -17.130 12.226 21.090 1.00 72.69 214 GLN A N 1
ATOM 1723 C CA . GLN A 1 214 ? -18.298 13.099 20.977 1.00 72.69 214 GLN A CA 1
ATOM 1724 C C . GLN A 1 214 ? -19.611 12.316 20.908 1.00 72.69 214 GLN A C 1
ATOM 1726 O O . GLN A 1 214 ? -20.639 12.836 21.334 1.00 72.69 214 GLN A O 1
ATOM 1731 N N . ILE A 1 215 ? -19.580 11.102 20.351 1.00 70.62 215 ILE A N 1
ATOM 1732 C CA . ILE A 1 215 ? -20.781 10.342 19.988 1.00 70.62 215 ILE A CA 1
ATOM 1733 C C . ILE A 1 215 ? -21.012 9.122 20.896 1.00 70.62 215 ILE A C 1
ATOM 1735 O O . ILE A 1 215 ? -22.170 8.743 21.067 1.00 70.62 215 ILE A O 1
ATOM 1739 N N . CYS A 1 216 ? -19.966 8.492 21.450 1.00 71.25 216 CYS A N 1
ATOM 1740 C CA . CYS A 1 216 ? -20.095 7.165 22.076 1.00 71.25 216 CYS A CA 1
ATOM 1741 C C . CYS A 1 216 ? -20.350 7.129 23.597 1.00 71.25 216 CYS A C 1
ATOM 1743 O O . CYS A 1 216 ? -19.728 7.920 24.329 1.00 71.25 216 CYS A O 1
#

Nearest PDB structures (foldseek):
  7sqc-assembly1_1F  TM=2.752E-01  e=1.782E+00  Chlamydomonas reinhardtii
  4rxc-assembly1_A  TM=2.268E-01  e=1.698E+00  Trypanosoma brucei
  8to0-assembly1_GX  TM=2.274E-01  e=7.610E+00  Mus musculus
  1cd9-assembly1_C  TM=2.232E-01  e=5.974E+00  Homo sapiens

Sequence (216 aa):
MKSVLILFIIALNYQLCFASQEQRQISLKVFENLKFDKPEFKELTENYVVKNFIQNILQSYENVVKLTVSEETKALEAIKATTKQGQTDTTCTNYLKKLIDNSVSLSGFAYRNCLSDAYESAQGEVRKVQGTDVDLRVLRAFRSHNIFDRPAEIMIELGIINLPSFPIINNPENDFVLFEKTITGVTEEYKKCNEHFSSFYTQQISLISSDMKQIC

Mean predicted aligned error: 9.53 Å